Protein AF-A0A8S3FVV3-F1 (afdb_monomer)

Nearest PDB structures (foldseek):
  4m4e-assembly1_B  TM=9.552E-01  e=2.862E-07  Homo sapiens
  5yc1-assembly1_B  TM=9.511E-01  e=4.419E-07  Homo sapiens
  4m4e-assembly1_A  TM=9.034E-01  e=4.702E-07  Homo sapiens
  5yc1-assembly2_E  TM=9.007E-01  e=5.323E-07  Homo sapiens
  3zjb-assembly1_C  TM=8.002E-01  e=4.702E-07  Homo sapiens

Organism: NCBI:txid392030

Sequence (183 aa):
LKNHLDTECLKQEISCPFNDCGCEYRGYRAAFVQHMKESSDSHLSLAGKTISIQKQLIKLYEERSNEQKIYIDLLSRKVNALEKTYGAQYIWRIDNYHEKFQEAHTNKKPTLYSPRFLTSRHGYFLGLSICLFGDGKAKGKYVSLFICIHRGDYDALLSWPFSHRVTFTLLDQNEDVNNRRHL

Secondary structure (DSSP, 8-state):
-HHHHHHT-TT-EEE-GGGGGT---EEEHHHHHHHHHHTHHHHHHHHHHHHHHHHHHHHHHHHHHHHHHHHHHHHHHHHHHHHTTBSS-------SHHHHHHHHHTTSS--EEPPPEESSTTS-EEEEEEETT--GGGTTTS-EEEEEEE--TTGGGS-SS--PPP--------SSGGG----

Solvent-accessible surface area (backbone atoms only — not comparable to full-atom values): 10713 Å² total; per-residue (Å²): 110,67,66,44,55,76,75,66,38,49,81,31,71,46,69,44,92,46,38,92,45,68,41,84,55,64,45,37,47,67,55,45,65,56,50,57,66,77,40,45,68,59,50,51,51,31,46,52,50,45,52,53,52,50,54,52,50,51,54,53,52,53,53,52,48,52,54,50,50,55,51,51,53,53,49,49,54,50,50,58,50,50,61,66,32,49,36,87,70,81,88,84,84,76,77,66,52,68,63,53,37,51,32,14,66,72,58,78,47,42,64,49,72,53,78,66,35,23,48,31,96,74,39,62,27,32,32,40,39,36,15,66,31,20,52,82,94,37,44,79,76,39,69,34,76,48,81,43,83,50,95,38,99,37,56,91,80,52,74,79,75,87,78,77,90,82,83,86,71,50,79,51,79,53,87,54,70,91,73,44,65,65,80

Structure (mmCIF, N/CA/C/O backbone):
data_AF-A0A8S3FVV3-F1
#
_entry.id   AF-A0A8S3FVV3-F1
#
loop_
_atom_site.group_PDB
_atom_site.id
_atom_site.type_symbol
_atom_site.label_atom_id
_atom_site.label_alt_id
_atom_site.label_comp_id
_atom_site.label_asym_id
_atom_site.label_entity_id
_atom_site.label_seq_id
_atom_site.pdbx_PDB_ins_code
_atom_site.Cartn_x
_atom_site.Cartn_y
_atom_site.Cartn_z
_atom_site.occupancy
_atom_site.B_iso_or_equiv
_atom_site.auth_seq_id
_atom_site.auth_comp_id
_atom_site.auth_asym_id
_atom_site.auth_atom_id
_atom_site.pdbx_PDB_model_num
ATOM 1 N N . LEU A 1 1 ? -53.853 -16.310 40.187 1.00 66.50 1 LEU A N 1
ATOM 2 C CA . LEU A 1 1 ? -52.897 -16.652 41.268 1.00 66.50 1 LEU A CA 1
ATOM 3 C C . LEU A 1 1 ? -51.527 -15.995 41.073 1.00 66.50 1 LEU A C 1
ATOM 5 O O . LEU A 1 1 ? -51.114 -15.274 41.963 1.00 66.50 1 LEU A O 1
ATOM 9 N N . LYS A 1 2 ? -50.854 -16.183 39.925 1.00 72.81 2 LYS A N 1
ATOM 10 C CA . LYS A 1 2 ? -49.514 -15.617 39.650 1.00 72.81 2 LYS A CA 1
ATOM 11 C C . LYS A 1 2 ? -49.447 -14.085 39.788 1.00 72.81 2 LYS A C 1
ATOM 13 O O . LYS A 1 2 ? -48.718 -13.600 40.635 1.00 72.81 2 LYS A O 1
ATOM 18 N N . ASN A 1 3 ? -50.342 -13.358 39.108 1.00 74.88 3 ASN A N 1
ATOM 19 C CA . ASN A 1 3 ? -50.445 -11.895 39.248 1.00 74.88 3 ASN A CA 1
ATOM 20 C C . ASN A 1 3 ? -50.639 -11.439 40.703 1.00 74.88 3 ASN A C 1
ATOM 22 O O . ASN A 1 3 ? -49.972 -10.518 41.143 1.00 74.88 3 ASN A O 1
ATOM 26 N N . HIS A 1 4 ? -51.484 -12.119 41.480 1.00 76.12 4 HIS A N 1
ATOM 27 C CA . HIS A 1 4 ? -51.686 -11.778 42.890 1.00 76.12 4 HIS A CA 1
ATOM 28 C C . HIS A 1 4 ? -50.402 -11.950 43.722 1.00 76.12 4 HIS A C 1
ATOM 30 O O . HIS A 1 4 ? -50.075 -11.089 44.533 1.00 76.12 4 HIS A O 1
ATOM 36 N N . LEU A 1 5 ? -49.651 -13.036 43.508 1.00 72.88 5 LEU A N 1
ATOM 37 C CA . LEU A 1 5 ? -48.365 -13.258 44.179 1.00 72.88 5 LEU A CA 1
ATOM 38 C C . LEU A 1 5 ? -47.324 -12.200 43.776 1.00 72.88 5 LEU A C 1
ATOM 40 O O . LEU A 1 5 ? -46.582 -11.728 44.633 1.00 72.88 5 LEU A O 1
ATOM 44 N N . ASP A 1 6 ? -47.330 -11.771 42.513 1.00 70.62 6 ASP A N 1
ATOM 45 C CA . ASP A 1 6 ? -46.357 -10.819 41.970 1.00 70.62 6 ASP A CA 1
ATOM 46 C C . ASP A 1 6 ? -46.660 -9.352 42.343 1.00 70.62 6 ASP A C 1
ATOM 48 O O . ASP A 1 6 ? -45.733 -8.554 42.517 1.00 70.62 6 ASP A O 1
ATOM 52 N N . THR A 1 7 ? -47.933 -8.962 42.504 1.00 73.44 7 THR A N 1
ATOM 53 C CA . THR A 1 7 ? -48.314 -7.542 42.663 1.00 73.44 7 THR A CA 1
ATOM 54 C C . THR A 1 7 ? -49.080 -7.196 43.939 1.00 73.44 7 THR A C 1
ATOM 56 O O . THR A 1 7 ? -49.090 -6.027 44.318 1.00 73.44 7 THR A O 1
ATOM 59 N N . GLU A 1 8 ? -49.674 -8.158 44.646 1.00 74.12 8 GLU A N 1
ATOM 60 C CA . GLU A 1 8 ? -50.659 -7.862 45.705 1.00 74.12 8 GLU A CA 1
ATOM 61 C C . GLU A 1 8 ? -50.407 -8.594 47.030 1.00 74.12 8 GLU A C 1
ATOM 63 O O . GLU A 1 8 ? -50.763 -8.092 48.096 1.00 74.12 8 GLU A O 1
ATOM 68 N N . CYS A 1 9 ? -49.789 -9.775 47.000 1.00 82.44 9 CYS A N 1
ATOM 69 C CA . CYS A 1 9 ? -49.676 -10.637 48.170 1.00 82.44 9 CYS A CA 1
ATOM 70 C C . CYS A 1 9 ? -48.737 -10.043 49.233 1.00 82.44 9 CYS A C 1
ATOM 72 O O . CYS A 1 9 ? -47.516 -10.016 49.085 1.00 82.44 9 CYS A O 1
ATOM 74 N N . LEU A 1 10 ? -49.309 -9.624 50.364 1.00 80.62 10 LEU A N 1
ATOM 75 C CA . LEU A 1 10 ? -48.573 -9.046 51.497 1.00 80.62 10 LEU A CA 1
ATOM 76 C C . LEU A 1 10 ? -47.615 -10.033 52.186 1.00 80.62 10 LEU A C 1
ATOM 78 O O . LEU A 1 10 ? -46.656 -9.609 52.831 1.00 80.62 10 LEU A O 1
ATOM 82 N N . LYS A 1 11 ? -47.867 -11.340 52.035 1.00 85.12 11 LYS A N 1
ATOM 83 C CA . LYS A 1 11 ? -47.025 -12.433 52.547 1.00 85.12 11 LYS A CA 1
ATOM 84 C C . LYS A 1 11 ? -45.989 -12.920 51.530 1.00 85.12 11 LYS A C 1
ATOM 86 O O . LYS A 1 11 ? -45.265 -13.865 51.822 1.00 85.12 11 LYS A O 1
ATOM 91 N N . GLN A 1 12 ? -45.916 -12.305 50.351 1.00 87.31 12 GLN A N 1
ATOM 92 C CA . GLN A 1 12 ? -44.863 -12.608 49.394 1.00 87.31 12 GLN A CA 1
ATOM 93 C C . GLN A 1 12 ? -43.539 -12.045 49.905 1.00 87.31 12 GLN A C 1
ATOM 95 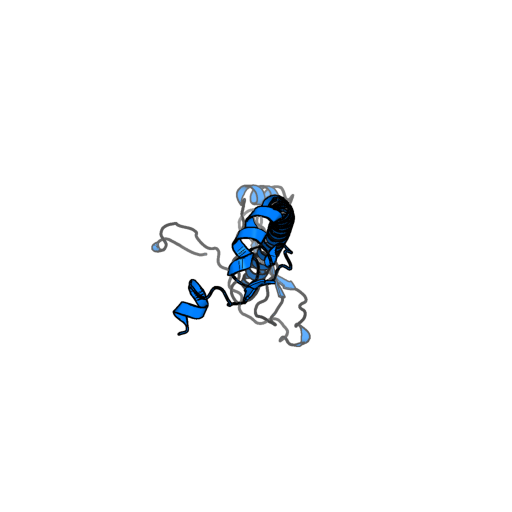O O . GLN A 1 12 ? -43.467 -10.883 50.309 1.00 87.31 12 GLN A O 1
ATOM 100 N N . GLU A 1 13 ? -42.495 -12.863 49.865 1.00 89.31 13 GLU A N 1
ATOM 101 C CA . GLU A 1 13 ? -41.132 -12.423 50.135 1.00 89.31 13 GLU A CA 1
ATOM 102 C C . GLU A 1 13 ? -40.542 -11.764 48.877 1.00 89.31 13 GLU A C 1
ATOM 104 O O . GLU A 1 13 ? -40.638 -12.318 47.778 1.00 89.31 13 GLU A O 1
ATOM 109 N N . ILE A 1 14 ? -39.968 -10.571 49.031 1.00 90.50 14 ILE A N 1
ATOM 110 C CA . ILE A 1 14 ? -39.373 -9.778 47.951 1.00 90.50 14 ILE A CA 1
ATOM 111 C C . ILE A 1 14 ? -37.980 -9.281 48.346 1.00 90.50 14 ILE A C 1
ATOM 113 O O . ILE A 1 14 ? -37.726 -8.983 49.515 1.00 90.50 14 ILE A O 1
ATOM 117 N N . SER A 1 15 ? -37.086 -9.191 47.362 1.00 92.44 15 SER A N 1
ATOM 118 C CA . SER A 1 15 ? -35.756 -8.590 47.515 1.00 92.44 15 SER A CA 1
ATOM 119 C C . SER A 1 15 ? -35.805 -7.082 47.275 1.00 92.44 15 SER A C 1
ATOM 121 O O . SER A 1 15 ? -36.634 -6.591 46.504 1.00 92.44 15 SER A O 1
ATOM 123 N N . CYS A 1 16 ? -34.898 -6.341 47.908 1.00 92.88 16 CYS A N 1
ATOM 124 C CA . CYS A 1 16 ? -34.780 -4.904 47.689 1.00 92.88 16 CYS A CA 1
ATOM 125 C C . CYS A 1 16 ? -34.342 -4.578 46.243 1.00 92.88 16 CYS A C 1
ATOM 127 O O . CYS A 1 16 ? -33.408 -5.202 45.738 1.00 92.88 16 CYS A O 1
ATOM 129 N N . PRO A 1 17 ? -34.929 -3.560 45.580 1.00 91.75 17 PRO A N 1
ATOM 130 C CA . PRO A 1 17 ? -34.473 -3.097 44.264 1.00 91.75 17 PRO A CA 1
ATOM 131 C C . PRO A 1 17 ? -33.010 -2.630 44.232 1.00 91.75 17 PRO A C 1
ATOM 133 O O . PRO A 1 17 ? -32.385 -2.637 43.178 1.00 91.75 17 PRO A O 1
ATOM 136 N N . PHE A 1 18 ? -32.448 -2.238 45.380 1.00 93.88 18 PHE A N 1
ATOM 137 C CA . PHE A 1 18 ? -31.043 -1.844 45.514 1.00 93.88 18 PHE A CA 1
ATOM 138 C C . PHE A 1 18 ? -30.101 -3.037 45.740 1.00 93.88 18 PHE A C 1
ATOM 140 O O . PHE A 1 18 ? -28.934 -2.828 46.066 1.00 93.88 18 PHE A O 1
ATOM 147 N N . ASN A 1 19 ? -30.565 -4.279 45.565 1.00 93.31 19 ASN A N 1
ATOM 148 C CA . ASN A 1 19 ? -29.731 -5.476 45.694 1.00 93.31 19 ASN A CA 1
ATOM 149 C C . ASN A 1 19 ? -28.504 -5.439 44.771 1.00 93.31 19 ASN A C 1
ATOM 151 O O . ASN A 1 19 ? -27.396 -5.708 45.223 1.00 93.31 19 ASN A O 1
ATOM 155 N N . ASP A 1 20 ? -28.658 -4.967 43.531 1.00 89.00 20 ASP A N 1
ATOM 156 C CA . ASP A 1 20 ? -27.537 -4.808 42.587 1.00 89.00 20 ASP A CA 1
ATOM 157 C C . ASP A 1 20 ? -26.560 -3.689 42.991 1.00 89.00 20 ASP A C 1
ATOM 159 O O . ASP A 1 20 ? -25.432 -3.623 42.507 1.00 89.00 20 ASP A O 1
ATOM 163 N N . CYS A 1 21 ? -26.984 -2.804 43.897 1.00 91.12 21 CYS A N 1
ATOM 164 C CA . CYS A 1 21 ? -26.132 -1.797 44.529 1.00 91.12 21 CYS A CA 1
ATOM 165 C C . CYS A 1 21 ? -25.573 -2.259 45.887 1.00 91.12 21 CYS A C 1
ATOM 167 O O . CYS A 1 21 ? -24.826 -1.503 46.502 1.00 91.12 21 CYS A O 1
ATOM 169 N N . GLY A 1 22 ? -25.923 -3.463 46.358 1.00 92.19 22 GLY A N 1
ATOM 170 C CA . GLY A 1 22 ? -25.425 -4.057 47.601 1.00 92.19 22 GLY A CA 1
ATOM 171 C C . GLY A 1 22 ? -26.399 -4.061 48.786 1.00 92.19 22 GLY A C 1
ATOM 172 O O . GLY A 1 22 ? -25.957 -4.269 49.911 1.00 92.19 22 GLY A O 1
ATOM 173 N N . CYS A 1 23 ? -27.701 -3.814 48.589 1.00 94.50 23 CYS A N 1
ATOM 174 C CA . CYS A 1 23 ? -28.686 -3.980 49.666 1.00 94.50 23 CYS A CA 1
ATOM 175 C C . CYS A 1 23 ? -29.136 -5.441 49.796 1.00 94.50 23 CYS A C 1
ATOM 177 O O . CYS A 1 23 ? -29.824 -5.962 48.925 1.00 94.50 23 CYS A O 1
ATOM 179 N N . GLU A 1 24 ? -28.825 -6.077 50.922 1.00 94.25 24 GLU A N 1
ATOM 180 C CA . GLU A 1 24 ? -29.120 -7.497 51.164 1.00 94.25 24 GLU A CA 1
ATOM 181 C C . GLU A 1 24 ? -30.538 -7.754 51.704 1.00 94.25 24 GLU A C 1
ATOM 183 O O . GLU A 1 24 ? -30.881 -8.881 52.066 1.00 94.25 24 GLU A O 1
ATOM 188 N N . TYR A 1 25 ? -31.385 -6.721 51.793 1.00 92.25 25 TYR A N 1
ATOM 189 C CA . TYR A 1 25 ? -32.720 -6.886 52.357 1.00 92.25 25 TYR A CA 1
ATOM 190 C C . TYR A 1 25 ? -33.586 -7.815 51.504 1.00 92.25 25 TYR A C 1
ATOM 192 O O . TYR A 1 25 ? -33.811 -7.592 50.307 1.00 92.25 25 TYR A O 1
ATOM 200 N N . ARG A 1 26 ? -34.157 -8.806 52.187 1.00 91.12 26 ARG A N 1
ATOM 201 C CA . ARG A 1 26 ? -35.185 -9.707 51.686 1.00 91.12 26 ARG A CA 1
ATOM 202 C C . ARG A 1 26 ? -36.211 -9.933 52.792 1.00 91.12 26 ARG A C 1
ATOM 204 O O . ARG A 1 26 ? -35.847 -10.233 53.926 1.00 91.12 26 ARG A O 1
ATOM 211 N N . GLY A 1 27 ? -37.490 -9.749 52.484 1.00 90.19 27 GLY A N 1
ATOM 212 C CA . GLY A 1 27 ? -38.543 -9.851 53.493 1.00 90.19 27 GLY A CA 1
ATOM 213 C C . GLY A 1 27 ? -39.950 -9.770 52.918 1.00 90.19 27 GLY A C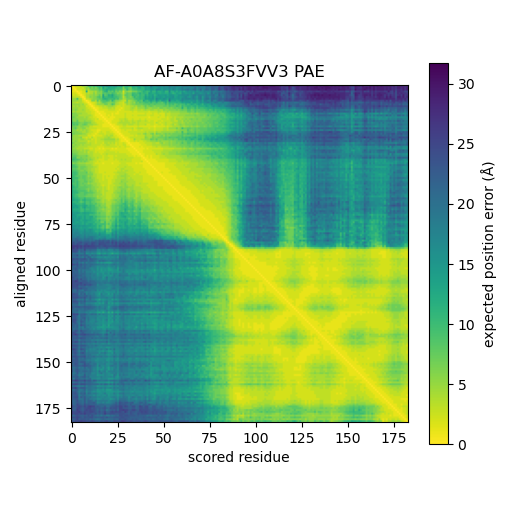 1
ATOM 214 O O . GLY A 1 27 ? -40.141 -9.627 51.712 1.00 90.19 27 GLY A O 1
ATOM 215 N N . TYR A 1 28 ? -40.958 -9.881 53.786 1.00 89.94 28 TYR A N 1
ATOM 216 C CA . TYR A 1 28 ? -42.363 -9.831 53.377 1.00 89.94 28 TYR A CA 1
ATOM 217 C C . TYR A 1 28 ? -42.761 -8.455 52.834 1.00 89.94 28 TYR A C 1
ATOM 219 O O . TYR A 1 28 ? -42.407 -7.423 53.408 1.00 89.94 28 TYR A O 1
ATOM 227 N N . ARG A 1 29 ? -43.601 -8.433 51.791 1.00 85.06 29 ARG A N 1
ATOM 228 C CA . ARG A 1 29 ? -44.126 -7.204 51.171 1.00 85.06 29 ARG A CA 1
ATOM 229 C C . ARG A 1 29 ? -44.797 -6.259 52.177 1.00 85.06 29 ARG A C 1
ATOM 231 O O . ARG A 1 29 ? -44.699 -5.047 52.015 1.00 85.06 29 ARG A O 1
ATOM 238 N N . ALA A 1 30 ? -45.408 -6.781 53.243 1.00 85.56 30 ALA A N 1
ATOM 239 C CA . ALA A 1 30 ? -45.953 -5.962 54.332 1.00 85.56 30 ALA A CA 1
ATOM 240 C C . ALA A 1 30 ? -44.893 -5.099 55.056 1.00 85.56 30 ALA A C 1
ATOM 242 O O . ALA A 1 30 ? -45.181 -3.964 55.423 1.00 85.56 30 ALA A O 1
ATOM 243 N N . ALA A 1 31 ? -43.671 -5.611 55.240 1.00 87.94 31 ALA A N 1
ATOM 244 C CA . ALA A 1 31 ? -42.569 -4.913 55.914 1.00 87.94 31 ALA A CA 1
ATOM 245 C C . ALA A 1 31 ? -41.691 -4.092 54.948 1.00 87.94 31 ALA A C 1
ATOM 247 O O . ALA A 1 31 ? -40.903 -3.249 55.378 1.00 87.94 31 ALA A O 1
ATOM 248 N N . PHE A 1 32 ? -41.851 -4.304 53.640 1.00 88.31 32 PHE A N 1
ATOM 249 C CA . PHE A 1 32 ? -41.061 -3.652 52.597 1.00 88.31 32 PHE A CA 1
ATOM 250 C C . PHE A 1 32 ? -41.189 -2.124 52.603 1.00 88.31 32 PHE A C 1
ATOM 252 O O . PHE A 1 32 ? -40.192 -1.421 52.456 1.00 88.31 32 PHE A O 1
ATOM 259 N N . VAL A 1 33 ? -42.403 -1.599 52.809 1.00 86.19 33 VAL A N 1
ATOM 260 C CA . VAL A 1 33 ? -42.650 -0.144 52.821 1.00 86.19 33 VAL A CA 1
ATOM 261 C C . VAL A 1 33 ? -41.891 0.530 53.966 1.00 86.19 33 VAL A C 1
ATOM 263 O O . VAL A 1 33 ? -41.315 1.601 53.776 1.00 86.19 33 VAL A O 1
ATOM 266 N N . GLN A 1 34 ? -41.841 -0.119 55.131 1.00 90.12 34 GLN A N 1
ATOM 267 C CA . GLN A 1 34 ? -41.098 0.383 56.283 1.00 90.12 34 GLN A CA 1
ATOM 268 C C . GLN A 1 34 ? -39.588 0.353 56.018 1.00 90.12 34 GLN A C 1
ATOM 270 O O . GLN A 1 34 ? -38.928 1.376 56.181 1.00 90.12 34 GLN A O 1
ATOM 275 N N . HIS A 1 35 ? -39.062 -0.767 55.507 1.00 92.94 35 HIS A N 1
ATOM 276 C CA . HIS A 1 35 ? -37.649 -0.888 55.133 1.00 92.94 35 HIS A CA 1
ATOM 277 C C . HIS A 1 35 ? -37.215 0.205 54.143 1.00 92.94 35 HIS A C 1
ATOM 279 O O . HIS A 1 35 ? -36.201 0.867 54.361 1.00 92.94 35 HIS A O 1
ATOM 285 N N . MET A 1 36 ? -38.000 0.439 53.085 1.00 89.94 36 MET A N 1
ATOM 286 C CA . MET A 1 36 ? -37.708 1.465 52.079 1.00 89.94 36 MET A CA 1
ATOM 287 C C . MET A 1 36 ? -37.648 2.876 52.670 1.00 89.94 36 MET A C 1
ATOM 289 O O . MET A 1 36 ? -36.853 3.695 52.209 1.00 89.94 36 MET A O 1
ATOM 293 N N . LYS A 1 37 ? -38.472 3.157 53.686 1.00 90.50 37 LYS A N 1
ATOM 294 C CA . LYS A 1 37 ? -38.503 4.452 54.370 1.00 90.50 37 LYS A CA 1
ATOM 295 C C . LYS A 1 37 ? -37.331 4.624 55.339 1.00 90.50 37 LYS A C 1
ATOM 297 O O . LYS A 1 37 ? -36.760 5.703 55.399 1.00 90.50 37 LYS A O 1
ATOM 302 N N . GLU A 1 38 ? -36.969 3.579 56.078 1.00 93.31 38 GLU A N 1
ATOM 303 C CA . GLU A 1 38 ? -35.878 3.620 57.063 1.00 93.31 38 GLU A CA 1
ATOM 304 C C . GLU A 1 38 ? -34.487 3.537 56.419 1.00 93.31 38 GLU A C 1
ATOM 306 O O . GLU A 1 38 ? -33.519 4.059 56.964 1.00 93.31 38 GLU A O 1
ATOM 311 N N . SER A 1 39 ? -34.378 2.902 55.249 1.00 93.94 39 SER A N 1
ATOM 312 C CA . SER A 1 39 ? -33.098 2.652 54.568 1.00 93.94 39 SER A CA 1
ATOM 313 C C . SER A 1 3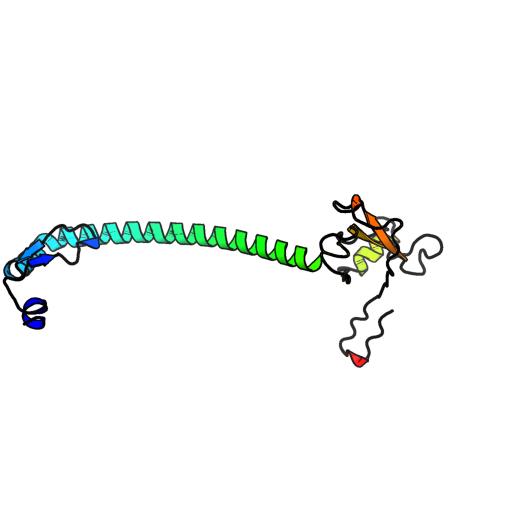9 ? -32.807 3.623 53.416 1.00 93.94 39 SER A C 1
ATOM 315 O O . SER A 1 39 ? -31.880 3.382 52.644 1.00 93.94 39 SER A O 1
ATOM 317 N N . SER A 1 40 ? -33.567 4.718 53.272 1.00 91.56 40 SER A N 1
ATOM 318 C CA . SER A 1 40 ? -33.458 5.642 52.129 1.00 91.56 40 SER A CA 1
ATOM 319 C C . SER A 1 40 ? -32.054 6.225 51.953 1.00 91.56 40 SER A C 1
ATOM 321 O O . SER A 1 40 ? -31.526 6.228 50.841 1.00 91.56 40 SER A O 1
ATOM 323 N N . ASP A 1 41 ? -31.419 6.651 53.046 1.00 93.19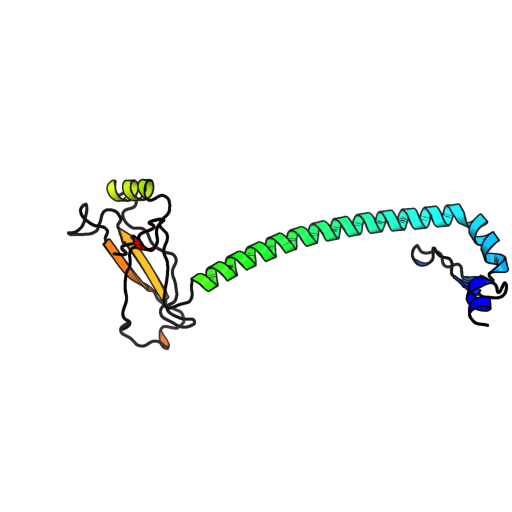 41 ASP A N 1
ATOM 324 C CA . ASP A 1 41 ? -30.082 7.259 53.015 1.00 93.19 41 ASP A CA 1
ATOM 325 C C . ASP A 1 41 ? -29.000 6.225 52.680 1.00 93.19 41 ASP A C 1
ATOM 327 O O . ASP A 1 41 ? -28.068 6.500 51.918 1.00 93.19 41 ASP A O 1
ATOM 331 N N . SER A 1 42 ? -29.163 5.001 53.193 1.00 93.62 42 SER A N 1
ATOM 332 C CA . SER A 1 42 ? -28.297 3.866 52.864 1.00 93.62 42 SER A CA 1
ATOM 333 C C . SER A 1 42 ? -28.391 3.524 51.375 1.00 93.62 42 SER A C 1
ATOM 335 O O . SER A 1 42 ? -27.370 3.447 50.692 1.00 93.62 42 SER A O 1
ATOM 337 N N . HIS A 1 43 ? -29.609 3.419 50.831 1.00 95.44 43 HIS A N 1
ATOM 338 C CA . HIS A 1 43 ? -29.837 3.161 49.408 1.00 95.44 43 HIS A CA 1
ATOM 339 C C . HIS A 1 43 ? -29.257 4.259 48.514 1.00 95.44 43 HIS A C 1
ATOM 341 O O . HIS A 1 43 ? -28.626 3.948 47.503 1.00 95.44 43 HIS A O 1
ATOM 347 N N . LEU A 1 44 ? -29.407 5.531 48.896 1.00 94.31 44 LEU A N 1
ATOM 348 C CA . LEU A 1 44 ? -28.835 6.647 48.145 1.00 94.31 44 LEU A CA 1
ATOM 349 C C . LEU A 1 44 ? -27.298 6.597 48.147 1.00 94.31 44 LEU A C 1
ATOM 351 O O . LEU A 1 44 ? -26.669 6.813 47.111 1.00 94.31 44 LEU A O 1
ATOM 355 N N . SER A 1 45 ? -26.690 6.262 49.291 1.00 94.50 45 SER A N 1
ATOM 356 C CA . SER A 1 45 ? -25.239 6.084 49.416 1.00 94.50 45 SER A CA 1
ATOM 357 C C . SER A 1 45 ? -24.730 4.920 48.563 1.00 94.50 45 SER A C 1
ATOM 359 O O . SER A 1 45 ? -23.752 5.076 47.828 1.00 94.50 45 SER A O 1
ATOM 361 N N . LEU A 1 46 ? -25.408 3.768 48.616 1.00 95.31 46 LEU A N 1
ATOM 362 C CA . LEU A 1 46 ? -25.087 2.592 47.805 1.00 95.31 46 LEU A CA 1
ATOM 363 C C . LEU A 1 46 ? -25.196 2.907 46.310 1.00 95.31 46 LEU A C 1
ATOM 365 O O . LEU A 1 46 ? -24.241 2.688 45.571 1.00 95.31 46 LEU A O 1
ATOM 369 N N . ALA A 1 47 ? -26.301 3.512 45.871 1.00 95.12 47 ALA A N 1
ATOM 370 C CA . ALA A 1 47 ? -26.483 3.914 44.479 1.00 95.12 47 ALA A CA 1
ATOM 371 C C . ALA A 1 47 ? -25.430 4.935 44.024 1.00 95.12 47 ALA A C 1
ATOM 373 O O . ALA A 1 47 ? -24.866 4.796 42.940 1.00 95.12 47 ALA A O 1
ATOM 374 N N . GLY A 1 48 ? -25.102 5.922 44.864 1.00 95.56 48 GLY A N 1
ATOM 375 C CA . GLY A 1 48 ? -24.046 6.895 44.582 1.00 95.56 48 GLY A CA 1
ATOM 376 C C . GLY A 1 48 ? -22.672 6.241 44.396 1.00 95.56 48 GLY A C 1
ATOM 377 O O . GLY A 1 48 ? -21.948 6.580 43.457 1.00 95.56 48 GLY A O 1
ATOM 378 N N . LYS A 1 49 ? -22.327 5.256 45.238 1.00 95.19 49 LYS A N 1
ATOM 379 C CA . LYS A 1 49 ? -21.096 4.460 45.094 1.00 95.19 49 LYS A CA 1
ATOM 380 C C . LYS A 1 49 ? -21.106 3.644 43.802 1.00 95.19 49 LYS A C 1
ATOM 382 O O . LYS A 1 49 ? -20.132 3.710 43.053 1.00 95.19 49 LYS A O 1
ATOM 387 N N . THR A 1 50 ? -22.201 2.945 43.507 1.00 95.81 50 THR A N 1
ATOM 388 C CA . THR A 1 50 ? -22.355 2.153 42.277 1.00 95.81 50 THR A CA 1
ATOM 389 C C . THR A 1 50 ? -22.205 3.022 41.031 1.00 95.81 50 THR A C 1
ATOM 391 O O . THR A 1 50 ? -21.428 2.677 40.145 1.00 95.81 50 THR A O 1
ATOM 394 N N . ILE A 1 51 ? -22.857 4.189 40.983 1.00 96.44 51 ILE A N 1
ATOM 395 C CA . ILE A 1 51 ? -22.741 5.144 39.868 1.00 96.44 51 ILE A CA 1
ATOM 396 C C . ILE A 1 51 ? -21.300 5.643 39.724 1.00 96.44 51 ILE A C 1
ATOM 398 O O . ILE A 1 51 ? -20.785 5.739 38.610 1.00 96.44 51 ILE A O 1
ATOM 402 N N . SER A 1 52 ? -20.626 5.945 40.837 1.00 96.06 52 SER A N 1
ATOM 403 C CA . SER A 1 52 ? -19.229 6.389 40.817 1.00 96.06 52 SER A CA 1
ATOM 404 C C . SER A 1 52 ? -18.298 5.316 40.235 1.00 96.06 52 SER A C 1
ATOM 406 O O . SER A 1 52 ? -1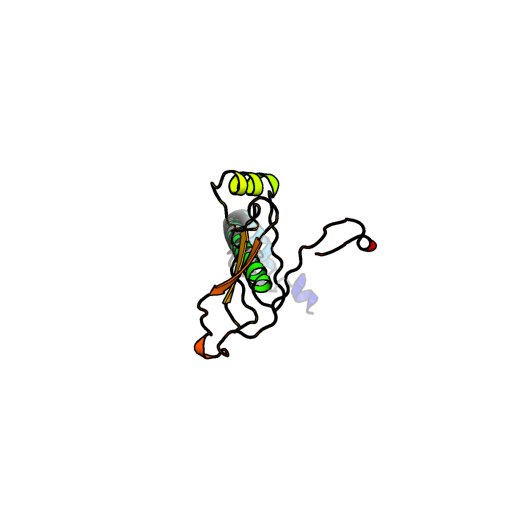7.499 5.611 39.343 1.00 96.06 52 SER A O 1
ATOM 408 N N . ILE A 1 53 ? -18.456 4.058 40.664 1.00 95.44 53 ILE A N 1
ATOM 409 C CA . ILE A 1 53 ? -17.688 2.913 40.151 1.00 95.44 53 ILE A CA 1
ATOM 410 C C . ILE A 1 53 ? -17.998 2.671 38.671 1.00 95.44 53 ILE A C 1
ATOM 412 O O . ILE A 1 53 ? -17.080 2.548 37.861 1.00 95.44 53 ILE A O 1
ATOM 416 N N . GLN A 1 54 ? -19.276 2.660 38.285 1.00 95.44 54 GLN A N 1
ATOM 417 C CA . GLN A 1 54 ? -19.681 2.491 36.888 1.00 95.44 54 GLN A CA 1
ATOM 418 C C . GLN A 1 54 ? -19.103 3.596 35.997 1.00 95.44 54 GLN A C 1
ATOM 420 O O . GLN A 1 54 ? -18.598 3.308 34.915 1.00 95.44 54 GLN A O 1
ATOM 425 N N . LYS A 1 55 ? -19.084 4.849 36.466 1.00 96.81 55 LYS A N 1
ATOM 426 C CA . LYS A 1 55 ? -18.470 5.970 35.743 1.00 96.81 55 LYS A CA 1
ATOM 427 C C . LYS A 1 55 ? -16.965 5.776 35.538 1.00 96.81 55 LYS A C 1
ATOM 429 O O . LYS A 1 55 ? -16.453 6.126 34.478 1.00 96.81 55 LYS A O 1
ATOM 434 N N . GLN A 1 56 ? -16.253 5.236 36.528 1.00 96.62 56 GLN A N 1
ATOM 435 C CA . GLN A 1 56 ? -14.828 4.910 36.394 1.00 96.62 56 GLN A CA 1
ATOM 436 C C . GLN A 1 56 ? -14.603 3.757 35.408 1.00 96.62 56 GLN A C 1
ATOM 438 O O . GLN A 1 56 ? -13.726 3.853 34.553 1.00 96.62 56 GLN A O 1
ATOM 443 N N . LEU A 1 57 ? -15.427 2.707 35.477 1.00 97.19 57 LEU A N 1
ATOM 444 C CA . LEU A 1 57 ? -15.359 1.577 34.550 1.00 97.19 57 LEU A CA 1
ATOM 445 C C . LEU A 1 57 ? -15.608 2.006 33.103 1.00 97.19 57 LEU A C 1
ATOM 447 O O . LEU A 1 57 ? -14.849 1.611 32.225 1.00 97.19 57 LEU A O 1
ATOM 451 N N . ILE A 1 58 ? -16.619 2.843 32.850 1.00 97.62 58 ILE A N 1
ATOM 452 C CA . ILE A 1 58 ? -16.911 3.352 31.502 1.00 97.62 58 ILE A CA 1
ATOM 453 C C . ILE A 1 58 ? -15.704 4.102 30.934 1.00 97.62 58 ILE A C 1
ATOM 455 O O . ILE A 1 58 ? -15.297 3.808 29.814 1.00 97.62 58 ILE A O 1
ATOM 459 N N . LYS A 1 59 ? -15.073 4.987 31.718 1.00 97.19 59 LYS A N 1
ATOM 460 C CA . LYS A 1 59 ? -13.859 5.697 31.279 1.00 97.19 59 LYS A CA 1
ATOM 461 C C . LYS A 1 59 ? -12.733 4.737 30.891 1.00 97.19 59 LYS A C 1
ATOM 463 O O . LYS A 1 59 ? -12.138 4.889 29.830 1.00 97.19 59 LYS A O 1
ATOM 468 N N . LEU A 1 60 ? -12.483 3.714 31.710 1.00 97.25 60 LEU A N 1
ATOM 469 C CA . LEU A 1 60 ? -11.463 2.701 31.419 1.00 97.25 60 LEU A CA 1
ATOM 470 C C . LEU A 1 60 ? -11.788 1.899 30.147 1.00 97.25 60 LEU A C 1
ATOM 472 O O . LEU A 1 60 ? -10.894 1.584 29.360 1.00 97.25 60 LEU A O 1
ATOM 476 N N . TYR A 1 61 ? -13.061 1.563 29.925 1.00 97.06 61 TYR A N 1
ATOM 477 C CA . TYR A 1 61 ? -13.492 0.883 28.703 1.00 97.06 61 TYR A CA 1
ATOM 478 C C . TYR A 1 61 ? -13.361 1.772 27.462 1.00 97.06 61 TYR A C 1
ATOM 480 O O . TYR A 1 61 ? -12.967 1.271 26.410 1.00 97.06 61 TYR A O 1
ATOM 488 N N . GLU A 1 62 ? -13.644 3.071 27.569 1.00 96.88 62 GLU A N 1
ATOM 489 C CA . GLU A 1 62 ? -13.452 4.038 26.482 1.00 96.88 62 GLU A CA 1
ATOM 490 C C . GLU A 1 62 ? -11.973 4.173 26.102 1.00 96.88 62 GLU A C 1
ATOM 492 O O . GLU A 1 62 ? -11.638 4.107 24.917 1.00 96.88 62 GLU A O 1
ATOM 497 N N . GLU A 1 63 ? -11.080 4.283 27.090 1.00 96.75 63 GLU A N 1
ATOM 498 C CA . GLU A 1 63 ? -9.627 4.328 26.880 1.00 96.75 63 GLU A CA 1
ATOM 499 C C . GLU A 1 63 ? -9.132 3.067 26.161 1.00 96.75 63 GLU A C 1
ATOM 501 O O . GLU A 1 63 ? -8.533 3.154 25.086 1.00 96.75 63 GLU A O 1
ATOM 506 N N . ARG A 1 64 ? -9.484 1.882 26.676 1.00 96.44 64 ARG A N 1
ATOM 507 C CA . ARG A 1 64 ? -9.117 0.603 26.052 1.00 96.44 64 ARG A CA 1
ATOM 508 C C . ARG A 1 64 ? -9.705 0.442 24.649 1.00 96.44 64 ARG A C 1
ATOM 510 O O . ARG A 1 64 ? -9.039 -0.085 23.759 1.00 96.44 64 ARG A O 1
ATOM 517 N N . SER A 1 65 ? -10.941 0.890 24.431 1.00 96.75 65 SER A N 1
ATOM 518 C CA . SER A 1 65 ? -11.575 0.862 23.108 1.00 96.75 65 SER A CA 1
ATOM 519 C C . SER A 1 65 ? -10.824 1.750 22.114 1.00 96.75 65 SER A C 1
ATOM 521 O O . SER A 1 65 ? -10.619 1.355 20.966 1.00 96.75 65 SER A O 1
ATOM 523 N N . ASN A 1 66 ? -10.363 2.924 22.548 1.00 96.75 66 ASN A N 1
ATOM 524 C CA . ASN A 1 66 ? -9.580 3.826 21.708 1.00 96.75 66 ASN A CA 1
ATOM 525 C C . ASN A 1 66 ? -8.216 3.227 21.338 1.00 96.75 66 ASN A C 1
ATOM 527 O O . ASN A 1 66 ? -7.836 3.271 20.168 1.00 96.75 66 ASN A O 1
ATOM 531 N N . GLU A 1 67 ? -7.520 2.593 22.282 1.00 96.25 67 GLU A N 1
ATOM 532 C CA . GLU A 1 67 ? -6.270 1.872 21.999 1.00 96.25 67 GLU A CA 1
ATOM 533 C C . GLU A 1 67 ? -6.478 0.746 20.977 1.00 96.25 67 GLU A C 1
ATOM 535 O O . GLU A 1 67 ? -5.738 0.629 19.995 1.00 96.25 67 GLU A O 1
ATOM 540 N N . GLN A 1 68 ? -7.530 -0.056 21.160 1.00 96.00 68 GLN A N 1
ATOM 541 C CA . GLN A 1 68 ? -7.873 -1.135 20.235 1.00 96.00 68 GLN A CA 1
ATOM 542 C C . GLN A 1 68 ? -8.201 -0.612 18.834 1.00 96.00 68 GLN A C 1
ATOM 544 O O . GLN A 1 68 ? -7.758 -1.203 17.849 1.00 96.00 68 GLN A O 1
ATOM 549 N N . LYS A 1 69 ? -8.923 0.511 18.721 1.00 97.06 69 LYS A N 1
ATOM 550 C CA . LYS A 1 69 ? -9.211 1.149 17.425 1.00 97.06 69 LYS A CA 1
ATOM 551 C C . LYS A 1 69 ? -7.933 1.533 16.685 1.00 97.06 69 LYS A C 1
ATOM 553 O O . LYS A 1 69 ? -7.831 1.257 15.492 1.00 97.06 69 LYS A O 1
ATOM 558 N N . ILE A 1 70 ? -6.953 2.113 17.381 1.00 96.62 70 ILE A N 1
ATOM 559 C CA . ILE A 1 70 ? -5.657 2.480 16.786 1.00 96.62 70 ILE A CA 1
ATOM 560 C C . ILE A 1 70 ? -4.937 1.230 16.263 1.00 96.62 70 ILE A C 1
ATOM 562 O O . ILE A 1 70 ? -4.416 1.223 15.147 1.00 96.62 70 ILE A O 1
ATOM 566 N N . TYR A 1 71 ? -4.934 0.147 17.041 1.00 95.81 71 TYR A N 1
ATOM 567 C CA . TYR A 1 71 ? -4.289 -1.100 16.636 1.00 95.81 71 TYR A CA 1
ATOM 568 C C . TYR A 1 71 ? -4.982 -1.768 15.437 1.00 95.81 71 TYR A C 1
ATOM 570 O O . TYR A 1 71 ? -4.309 -2.226 14.511 1.00 95.81 71 TYR A O 1
ATOM 578 N N . ILE A 1 72 ? -6.318 -1.782 15.410 1.00 96.69 72 ILE A N 1
ATOM 579 C CA . ILE A 1 72 ? -7.104 -2.313 14.286 1.00 96.69 72 ILE A CA 1
ATOM 580 C C . ILE A 1 72 ? -6.856 -1.502 13.011 1.00 96.69 72 ILE A C 1
ATOM 582 O O . ILE A 1 72 ? -6.683 -2.091 11.943 1.00 96.69 72 ILE A O 1
ATOM 586 N N . ASP A 1 73 ? -6.794 -0.174 13.102 1.00 95.94 73 ASP A N 1
ATOM 587 C CA . ASP A 1 73 ? -6.466 0.687 11.962 1.00 95.94 73 ASP A CA 1
ATOM 588 C C . ASP A 1 73 ? -5.049 0.397 11.432 1.00 95.94 73 ASP A C 1
ATOM 590 O O . ASP A 1 73 ? -4.857 0.216 10.225 1.00 95.94 73 ASP A O 1
ATOM 594 N N . LEU A 1 74 ? -4.067 0.221 12.323 1.00 95.44 74 LEU A N 1
ATOM 595 C CA . LEU A 1 74 ? -2.712 -0.180 11.939 1.00 95.44 74 LEU A CA 1
ATOM 596 C C . LEU A 1 74 ? -2.690 -1.541 11.224 1.00 95.44 74 LEU A C 1
ATOM 598 O O . LEU A 1 74 ? -2.045 -1.679 10.180 1.00 95.44 74 LEU A O 1
ATOM 602 N N . LEU A 1 75 ? -3.375 -2.548 11.770 1.00 94.06 75 LEU A N 1
ATOM 603 C CA . LEU A 1 75 ? -3.461 -3.870 11.147 1.00 94.06 75 LEU A CA 1
ATOM 604 C C . LEU A 1 75 ? -4.171 -3.810 9.793 1.00 94.06 75 LEU A C 1
ATOM 606 O O . LEU A 1 75 ? -3.677 -4.392 8.830 1.00 94.06 75 LEU A O 1
ATOM 610 N N . SER A 1 76 ? -5.259 -3.050 9.684 1.00 93.00 76 SER A N 1
ATOM 611 C CA . SER A 1 76 ? -5.997 -2.864 8.429 1.00 93.00 76 SER A CA 1
ATOM 612 C C . SER A 1 76 ? -5.109 -2.249 7.347 1.00 93.00 76 SER A C 1
ATOM 614 O O . SER A 1 76 ? -5.108 -2.706 6.205 1.00 93.00 76 SER A O 1
ATOM 616 N N . ARG A 1 77 ? -4.275 -1.258 7.693 1.00 88.12 77 ARG A N 1
ATOM 617 C CA . ARG A 1 77 ? -3.283 -0.689 6.762 1.00 88.12 77 ARG A CA 1
ATOM 618 C C . ARG A 1 77 ? -2.255 -1.722 6.311 1.00 88.12 77 ARG A C 1
ATOM 620 O O . ARG A 1 77 ? -1.920 -1.758 5.130 1.00 88.12 77 ARG A O 1
ATOM 627 N N . LYS A 1 78 ? -1.771 -2.569 7.224 1.00 86.56 78 LYS A N 1
ATOM 628 C CA . LYS A 1 78 ? -0.824 -3.645 6.893 1.00 86.56 78 LYS A CA 1
ATOM 629 C C . LYS A 1 78 ? -1.450 -4.696 5.981 1.00 86.56 78 LYS A C 1
ATOM 631 O O . LYS A 1 78 ? -0.815 -5.074 5.005 1.00 86.56 78 LYS A O 1
ATOM 636 N N . VAL A 1 79 ? -2.681 -5.126 6.257 1.00 83.31 79 VAL A N 1
ATOM 637 C CA . VAL A 1 79 ? -3.413 -6.083 5.411 1.00 83.31 79 VAL A CA 1
ATOM 638 C C . VAL A 1 79 ? -3.626 -5.501 4.016 1.00 83.31 79 VAL A C 1
ATOM 640 O O . VAL A 1 79 ? -3.217 -6.120 3.043 1.00 83.31 79 VAL A O 1
ATOM 643 N N . ASN A 1 80 ? -4.127 -4.268 3.916 1.00 77.19 80 ASN A N 1
ATOM 644 C CA . ASN A 1 80 ? -4.297 -3.582 2.632 1.00 77.19 80 ASN A CA 1
ATOM 645 C C . ASN A 1 80 ? -2.977 -3.435 1.857 1.00 77.19 80 ASN A C 1
ATOM 647 O O . ASN A 1 80 ? -2.961 -3.492 0.628 1.00 77.19 80 ASN A O 1
ATOM 651 N N . ALA A 1 81 ? -1.860 -3.202 2.552 1.00 75.50 81 ALA A N 1
ATOM 652 C CA . ALA A 1 81 ? -0.548 -3.167 1.917 1.00 75.50 81 ALA A CA 1
ATOM 653 C C . ALA A 1 81 ? -0.163 -4.554 1.386 1.00 75.50 81 ALA A C 1
ATOM 655 O O . ALA A 1 81 ? 0.212 -4.673 0.222 1.00 75.50 81 ALA A O 1
ATOM 656 N N . LEU A 1 82 ? -0.320 -5.598 2.203 1.00 73.25 82 LEU A N 1
ATOM 657 C CA . LEU A 1 82 ? -0.031 -6.980 1.829 1.00 73.25 82 LEU A CA 1
ATOM 658 C C . LEU A 1 82 ? -0.863 -7.431 0.628 1.00 73.25 82 LEU A C 1
ATOM 660 O O . LEU A 1 82 ? -0.292 -7.938 -0.330 1.00 73.25 82 LEU A O 1
ATOM 664 N N . GLU A 1 83 ? -2.167 -7.165 0.612 1.00 69.50 83 GLU A N 1
ATOM 665 C CA . GLU A 1 83 ? -3.046 -7.484 -0.521 1.00 69.50 83 GLU A CA 1
ATOM 666 C C . GLU A 1 83 ? -2.568 -6.855 -1.834 1.00 69.50 83 GLU A C 1
ATOM 668 O O . GLU A 1 83 ? -2.619 -7.495 -2.879 1.00 69.50 83 GLU A O 1
ATOM 673 N N . LYS A 1 84 ? -2.009 -5.640 -1.784 1.00 67.38 84 LYS A N 1
ATOM 674 C CA . LYS A 1 84 ? -1.423 -4.964 -2.956 1.00 67.38 84 LYS A CA 1
ATOM 675 C C . LYS A 1 84 ? -0.046 -5.499 -3.354 1.00 67.38 84 LYS A C 1
ATOM 677 O O . LYS A 1 84 ? 0.471 -5.126 -4.404 1.00 67.38 84 LYS A O 1
ATOM 682 N N . THR A 1 85 ? 0.571 -6.319 -2.508 1.00 66.62 85 THR A N 1
ATOM 683 C CA . THR A 1 85 ? 1.919 -6.865 -2.713 1.00 66.62 85 THR A CA 1
ATOM 684 C C . THR A 1 85 ? 1.899 -8.236 -3.397 1.00 66.62 85 THR A C 1
ATOM 686 O O . THR A 1 85 ? 2.939 -8.679 -3.884 1.00 66.62 85 THR A O 1
ATOM 689 N N . TYR A 1 86 ? 0.741 -8.908 -3.444 1.00 65.19 86 TYR A N 1
ATOM 690 C CA . TYR A 1 86 ? 0.580 -10.223 -4.064 1.00 65.19 86 TYR A CA 1
ATOM 691 C C . TYR A 1 86 ? -0.196 -10.123 -5.378 1.00 65.19 86 TYR A C 1
ATOM 693 O O . TYR A 1 86 ? -1.344 -9.687 -5.393 1.00 65.19 86 TYR A O 1
ATOM 701 N N . GLY A 1 87 ? 0.394 -10.605 -6.472 1.00 68.62 87 GLY A N 1
ATOM 702 C CA . GLY A 1 87 ? -0.313 -10.766 -7.740 1.00 68.62 87 GLY A CA 1
ATOM 703 C C . GLY A 1 87 ? 0.576 -10.558 -8.960 1.00 68.62 87 GLY A C 1
ATOM 704 O O . GLY A 1 87 ? 1.683 -10.034 -8.872 1.00 68.62 87 GLY A O 1
ATOM 705 N N . ALA A 1 88 ? 0.062 -10.949 -10.126 1.00 66.06 88 ALA A N 1
ATOM 706 C CA . ALA A 1 88 ? 0.775 -10.805 -11.394 1.00 66.06 88 ALA A CA 1
ATOM 707 C C . ALA A 1 88 ? 0.847 -9.346 -11.892 1.00 66.06 88 ALA A C 1
ATOM 709 O O . ALA A 1 88 ? 1.618 -9.050 -12.802 1.00 66.06 88 ALA A O 1
ATOM 710 N N . GLN A 1 89 ? 0.051 -8.441 -11.311 1.00 82.00 89 GLN A N 1
ATOM 711 C CA . GLN A 1 89 ? -0.038 -7.039 -11.709 1.00 82.00 89 GLN A CA 1
ATOM 712 C C . GLN A 1 89 ? 0.309 -6.124 -10.533 1.00 82.00 89 GLN A C 1
ATOM 714 O O . GLN A 1 89 ? -0.315 -6.193 -9.476 1.00 82.00 89 GLN A O 1
ATOM 719 N N . TYR A 1 90 ? 1.283 -5.239 -10.742 1.00 89.38 90 TYR A N 1
ATOM 720 C CA . TYR A 1 90 ? 1.722 -4.249 -9.762 1.00 89.38 90 TYR A CA 1
ATOM 721 C C . TYR A 1 90 ? 1.580 -2.838 -10.339 1.00 89.38 90 TYR A C 1
ATOM 723 O O . TYR A 1 90 ? 2.064 -2.563 -11.437 1.00 89.38 90 TYR A O 1
ATOM 731 N N . ILE A 1 91 ? 0.922 -1.941 -9.599 1.00 90.75 91 ILE A N 1
ATOM 732 C CA . ILE A 1 91 ? 0.768 -0.529 -9.973 1.00 90.75 91 ILE A CA 1
ATOM 733 C C . ILE A 1 91 ? 1.672 0.312 -9.079 1.00 90.75 91 ILE A C 1
ATOM 735 O O . ILE A 1 91 ? 1.460 0.410 -7.869 1.00 90.75 91 ILE A O 1
ATOM 739 N N . TRP A 1 92 ? 2.655 0.968 -9.692 1.00 93.00 92 TRP A N 1
ATOM 740 C CA . TRP A 1 92 ? 3.548 1.891 -9.006 1.00 93.00 92 TRP A CA 1
ATOM 741 C C . TRP A 1 92 ? 3.194 3.341 -9.330 1.00 93.00 92 TRP A C 1
ATOM 743 O O . TRP A 1 92 ? 3.415 3.814 -10.443 1.00 93.00 92 TRP A O 1
ATOM 753 N N . ARG A 1 93 ? 2.670 4.066 -8.338 1.00 94.12 93 ARG A N 1
ATOM 754 C CA . ARG A 1 93 ? 2.421 5.506 -8.452 1.00 94.12 93 ARG A CA 1
ATOM 755 C C . ARG A 1 93 ? 3.648 6.299 -8.003 1.00 94.12 93 ARG A C 1
ATOM 757 O O . ARG A 1 93 ? 4.171 6.078 -6.910 1.00 94.12 93 ARG A O 1
ATOM 764 N N . ILE A 1 94 ? 4.084 7.247 -8.830 1.00 95.00 94 ILE A N 1
ATOM 765 C CA . ILE A 1 94 ? 5.175 8.174 -8.512 1.00 95.00 94 ILE A CA 1
ATOM 766 C C . ILE A 1 94 ? 4.574 9.550 -8.229 1.00 95.00 94 ILE A C 1
ATOM 768 O O . ILE A 1 94 ? 4.355 10.347 -9.135 1.00 95.00 94 ILE A O 1
ATOM 772 N N . ASP A 1 95 ? 4.325 9.822 -6.951 1.00 95.31 95 ASP A N 1
ATOM 773 C CA . ASP A 1 95 ? 3.858 11.135 -6.492 1.00 95.31 95 ASP A CA 1
ATOM 774 C C . ASP A 1 95 ? 4.986 12.180 -6.559 1.00 95.31 95 ASP A C 1
ATOM 776 O O . ASP A 1 95 ? 6.165 11.810 -6.569 1.00 95.31 95 ASP A O 1
ATOM 780 N N . ASN A 1 96 ? 4.645 13.471 -6.580 1.00 96.88 96 ASN A N 1
ATOM 781 C CA . ASN A 1 96 ? 5.601 14.590 -6.619 1.00 96.88 96 ASN A CA 1
ATOM 782 C C . ASN A 1 96 ? 6.594 14.493 -7.795 1.00 96.88 96 ASN A C 1
ATOM 784 O O . ASN A 1 96 ? 7.803 14.665 -7.626 1.00 96.88 96 ASN A O 1
ATOM 788 N N . TYR A 1 97 ? 6.091 14.189 -8.998 1.00 96.75 97 TYR A N 1
ATOM 789 C CA . TYR A 1 97 ? 6.926 13.931 -10.176 1.00 96.75 97 TYR A CA 1
ATOM 790 C C . TYR A 1 97 ? 7.928 15.055 -10.463 1.00 96.75 97 TYR A C 1
ATOM 792 O O . TYR A 1 97 ? 9.100 14.771 -10.681 1.00 96.75 97 TYR A O 1
ATOM 800 N N . HIS A 1 98 ? 7.490 16.320 -10.436 1.00 97.38 98 HIS A N 1
ATOM 801 C CA . HIS A 1 98 ? 8.352 17.454 -10.777 1.00 97.38 98 HIS A CA 1
ATOM 802 C C . HIS A 1 98 ? 9.577 17.546 -9.858 1.00 97.38 98 HIS A C 1
ATOM 804 O O . HIS A 1 98 ? 10.701 17.633 -10.339 1.00 97.38 98 HIS A O 1
ATOM 810 N N . GLU A 1 99 ? 9.366 17.450 -8.546 1.00 98.06 99 GLU A N 1
ATOM 811 C CA . GLU A 1 99 ? 10.436 17.448 -7.545 1.00 98.06 99 GLU A CA 1
ATOM 812 C C . GLU A 1 99 ? 11.412 16.292 -7.789 1.00 98.06 99 GLU A C 1
ATOM 814 O O . GLU A 1 99 ? 12.610 16.509 -7.963 1.00 98.06 99 GLU A O 1
ATOM 819 N N . LYS A 1 100 ? 10.896 15.063 -7.907 1.00 98.12 100 LYS A N 1
ATOM 820 C CA . LYS A 1 100 ? 11.722 13.869 -8.141 1.00 98.12 100 LYS A CA 1
ATOM 821 C C . LYS A 1 100 ? 12.472 13.924 -9.472 1.00 98.12 100 LYS A C 1
ATOM 823 O O . LYS A 1 100 ? 13.596 13.436 -9.564 1.00 98.12 100 LYS A O 1
ATOM 828 N N . PHE A 1 101 ? 11.874 14.522 -10.500 1.00 97.94 101 PHE A N 1
ATOM 829 C CA . PHE A 1 101 ? 12.529 14.750 -11.781 1.00 97.94 101 PHE A CA 1
ATOM 830 C C . PHE A 1 101 ? 13.689 15.740 -11.637 1.00 97.94 101 PHE A C 1
ATOM 832 O O . PHE A 1 101 ? 14.769 15.469 -12.155 1.00 97.94 101 PHE A O 1
ATOM 839 N N . GLN A 1 102 ? 13.517 16.838 -10.891 1.00 97.94 102 GLN A N 1
ATOM 840 C CA . GLN A 1 102 ? 14.609 17.780 -10.618 1.00 97.94 102 GLN A CA 1
ATOM 841 C C . GLN A 1 102 ? 15.747 17.130 -9.821 1.00 97.94 102 GLN A C 1
ATOM 843 O O . GLN A 1 102 ? 16.922 17.351 -10.124 1.00 97.94 102 GLN A O 1
ATOM 848 N N . GLU A 1 103 ? 15.433 16.274 -8.846 1.00 97.94 103 GLU A N 1
ATOM 849 C CA . GLU A 1 103 ? 16.455 15.505 -8.124 1.00 97.94 103 GLU A CA 1
ATOM 850 C C . GLU A 1 103 ? 17.213 14.531 -9.039 1.00 97.94 103 GLU A C 1
ATOM 852 O O . GLU A 1 103 ? 18.423 14.347 -8.876 1.00 97.94 103 GLU A O 1
ATOM 857 N N . ALA A 1 104 ? 16.529 13.922 -10.012 1.00 97.38 104 ALA A N 1
ATOM 858 C CA . ALA A 1 104 ? 17.157 13.047 -10.997 1.00 97.38 104 ALA A CA 1
ATOM 859 C C . ALA A 1 104 ? 18.012 13.834 -12.005 1.00 97.38 104 ALA A C 1
ATOM 861 O O . ALA A 1 104 ? 19.130 13.422 -12.315 1.00 97.38 104 ALA A O 1
ATOM 862 N N . HIS A 1 105 ? 17.523 14.988 -12.464 1.00 96.62 105 HIS A N 1
ATOM 863 C CA . HIS A 1 105 ? 18.216 15.898 -13.377 1.00 96.62 105 HIS A CA 1
ATOM 864 C C . HIS A 1 105 ? 19.514 16.445 -12.767 1.00 96.62 105 HIS A C 1
ATOM 866 O O . HIS A 1 105 ? 20.572 16.393 -13.390 1.00 96.62 105 HIS A O 1
ATOM 872 N N . THR A 1 106 ? 19.455 16.892 -11.510 1.00 97.19 106 THR A N 1
ATOM 873 C CA . THR A 1 106 ? 20.626 17.357 -10.741 1.00 97.19 106 THR A CA 1
ATOM 874 C C . THR A 1 106 ? 21.522 16.215 -10.254 1.00 97.19 106 THR A C 1
ATOM 876 O O . THR A 1 106 ? 22.526 16.456 -9.588 1.00 97.19 106 THR A O 1
ATOM 879 N N . ASN A 1 107 ? 21.174 14.964 -10.580 1.00 94.38 107 ASN A N 1
ATOM 880 C CA . ASN A 1 107 ? 21.894 13.752 -10.198 1.00 94.38 107 ASN A CA 1
ATOM 881 C C . ASN A 1 107 ? 22.016 13.546 -8.671 1.00 94.38 107 ASN A C 1
ATOM 883 O O . ASN A 1 107 ? 22.809 12.719 -8.226 1.00 94.38 107 ASN A O 1
ATOM 887 N N . LYS A 1 108 ? 21.208 14.257 -7.868 1.00 96.81 108 LYS A N 1
ATOM 888 C CA . LYS A 1 108 ? 21.095 14.090 -6.410 1.00 96.81 108 LYS A CA 1
ATOM 889 C C . LYS A 1 108 ? 20.444 12.752 -6.065 1.00 96.81 108 LYS A C 1
ATOM 891 O O . LYS A 1 108 ? 20.874 12.063 -5.144 1.00 96.81 108 LYS A O 1
ATOM 896 N N . LYS A 1 109 ? 19.399 12.387 -6.813 1.00 96.19 109 LYS A N 1
ATOM 897 C CA . LYS A 1 109 ? 18.671 11.122 -6.662 1.00 96.19 109 LYS A CA 1
ATOM 898 C C . LYS A 1 109 ? 18.264 10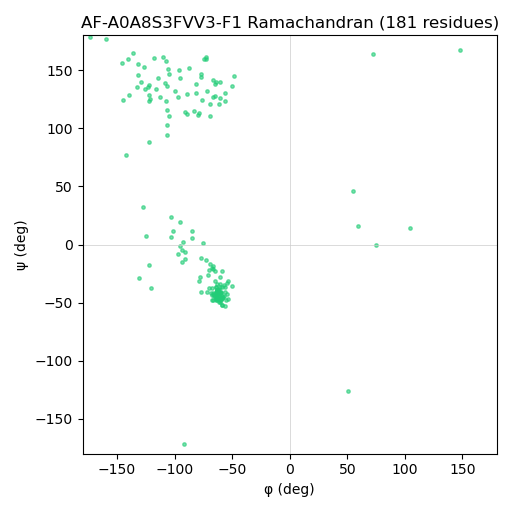.577 -8.039 1.00 96.19 109 LYS A C 1
ATOM 900 O O . LYS A 1 109 ? 17.112 10.715 -8.440 1.00 96.19 109 LYS A O 1
ATOM 905 N N . PRO A 1 110 ? 19.208 9.980 -8.788 1.00 95.56 110 PRO A N 1
ATOM 906 C CA . PRO A 1 110 ? 18.998 9.605 -10.190 1.00 95.56 110 PRO A CA 1
ATOM 907 C C . PRO A 1 110 ? 18.031 8.429 -10.385 1.00 95.56 110 PRO A C 1
ATOM 909 O O . PRO A 1 110 ? 17.386 8.343 -11.429 1.00 95.56 110 PRO A O 1
ATOM 912 N N . THR A 1 111 ? 17.902 7.550 -9.387 1.00 97.62 111 THR A N 1
ATOM 913 C CA . THR A 1 111 ? 17.085 6.333 -9.459 1.00 97.62 111 THR A CA 1
ATOM 914 C C . THR A 1 111 ? 16.094 6.281 -8.303 1.00 97.62 111 THR A C 1
ATOM 916 O O . THR A 1 111 ? 16.456 6.499 -7.143 1.00 97.62 111 THR A O 1
ATOM 919 N N . LEU A 1 112 ? 14.840 5.957 -8.610 1.00 97.75 112 LEU A N 1
ATOM 920 C CA . LEU A 1 112 ? 13.810 5.643 -7.623 1.00 97.75 112 LEU A CA 1
ATOM 921 C C . LEU A 1 112 ? 13.556 4.139 -7.617 1.00 97.75 112 LEU A C 1
ATOM 923 O O . LEU A 1 112 ? 13.679 3.488 -8.652 1.00 97.75 112 LEU A O 1
ATOM 927 N N . TYR A 1 113 ? 13.147 3.615 -6.466 1.00 96.31 113 TYR A N 1
ATOM 928 C CA . TYR A 1 113 ? 12.831 2.203 -6.282 1.00 96.31 113 TYR A CA 1
ATOM 929 C C . TYR A 1 113 ? 11.394 2.055 -5.799 1.00 96.31 113 TYR A C 1
ATOM 931 O O . TYR A 1 113 ? 10.949 2.813 -4.929 1.00 96.31 113 TYR A O 1
ATOM 939 N N . SER A 1 114 ? 10.673 1.084 -6.350 1.00 93.69 114 SER A N 1
ATOM 940 C CA . SER A 1 114 ? 9.361 0.716 -5.834 1.00 93.69 114 SER A CA 1
ATOM 941 C C . SER A 1 114 ? 9.496 -0.078 -4.530 1.00 93.69 114 SER A C 1
ATOM 943 O O . SER A 1 114 ? 10.532 -0.701 -4.270 1.00 93.69 114 SER A O 1
ATOM 945 N N . PRO A 1 115 ? 8.430 -0.142 -3.718 1.00 90.81 115 PRO A N 1
ATOM 946 C CA . PRO A 1 115 ? 8.228 -1.270 -2.823 1.00 90.81 115 PRO A CA 1
ATOM 947 C C . PRO A 1 115 ? 8.407 -2.598 -3.568 1.00 90.81 115 PRO A C 1
ATOM 949 O O . PRO A 1 115 ? 8.070 -2.718 -4.750 1.00 90.81 115 PRO A O 1
ATOM 952 N N . ARG A 1 116 ? 8.952 -3.591 -2.869 1.00 90.69 116 ARG A N 1
ATOM 953 C CA . ARG A 1 116 ? 9.114 -4.938 -3.418 1.00 90.69 116 ARG A CA 1
ATOM 954 C C . ARG A 1 116 ? 7.774 -5.663 -3.404 1.00 90.69 116 ARG A C 1
ATOM 956 O O . ARG A 1 116 ? 6.980 -5.443 -2.492 1.00 90.69 116 ARG A O 1
ATOM 963 N N . PHE A 1 117 ? 7.543 -6.518 -4.389 1.00 90.62 117 PHE A N 1
ATOM 964 C CA . PHE A 1 117 ? 6.297 -7.257 -4.556 1.00 90.62 117 PHE A CA 1
ATOM 965 C C . PHE A 1 117 ? 6.555 -8.686 -5.017 1.00 90.62 117 PHE A C 1
ATOM 967 O O . PHE A 1 117 ? 7.628 -9.007 -5.525 1.00 90.62 117 PHE A O 1
ATOM 974 N N . LEU A 1 118 ? 5.580 -9.562 -4.804 1.00 90.06 118 LEU A N 1
ATOM 975 C CA . LEU A 1 118 ? 5.664 -10.961 -5.191 1.00 90.06 118 LEU A CA 1
ATOM 976 C C . LEU A 1 118 ? 4.782 -11.214 -6.410 1.00 90.06 118 LEU A C 1
ATOM 978 O O . LEU A 1 118 ? 3.625 -10.802 -6.452 1.00 90.06 118 LEU A O 1
ATOM 982 N N . THR A 1 119 ? 5.313 -11.965 -7.372 1.00 90.50 119 THR A N 1
ATOM 983 C CA . THR A 1 119 ? 4.553 -12.393 -8.565 1.00 90.50 119 THR A CA 1
ATOM 984 C C . THR A 1 119 ? 3.325 -13.248 -8.227 1.00 90.50 119 THR A C 1
ATOM 986 O O . THR A 1 119 ? 2.343 -13.254 -8.965 1.00 90.50 119 THR A O 1
ATOM 989 N N . SER A 1 120 ? 3.366 -13.975 -7.110 1.00 88.38 120 SER A N 1
ATOM 990 C CA . SER A 1 120 ? 2.266 -14.765 -6.547 1.00 88.38 120 SER A CA 1
ATOM 991 C C . SER A 1 120 ? 2.536 -15.027 -5.058 1.00 88.38 120 SER A C 1
ATOM 993 O O . SER A 1 120 ? 3.593 -14.658 -4.552 1.00 88.38 120 SER A O 1
ATOM 995 N N . ARG A 1 121 ? 1.620 -15.685 -4.332 1.00 86.31 121 ARG A N 1
ATOM 996 C CA . ARG A 1 121 ? 1.765 -15.950 -2.882 1.00 86.31 121 ARG A CA 1
ATOM 997 C C . ARG A 1 121 ? 3.119 -16.575 -2.492 1.00 86.31 121 ARG A C 1
ATOM 999 O O . ARG A 1 121 ? 3.647 -16.236 -1.439 1.00 86.31 121 ARG A O 1
ATOM 1006 N N . HIS A 1 122 ? 3.673 -17.438 -3.344 1.00 90.06 122 HIS A N 1
ATOM 1007 C CA . HIS A 1 122 ? 4.973 -18.099 -3.157 1.00 90.06 122 HIS A CA 1
ATOM 1008 C C . HIS A 1 122 ? 5.884 -17.898 -4.384 1.00 90.06 122 HIS A C 1
ATOM 1010 O O . HIS A 1 122 ? 6.613 -18.801 -4.780 1.00 90.06 122 HIS A O 1
ATOM 1016 N N . GLY A 1 123 ? 5.751 -16.752 -5.060 1.00 91.31 123 GLY A N 1
ATOM 1017 C CA . GLY A 1 123 ? 6.429 -16.463 -6.324 1.00 91.31 123 GLY A CA 1
ATOM 1018 C C 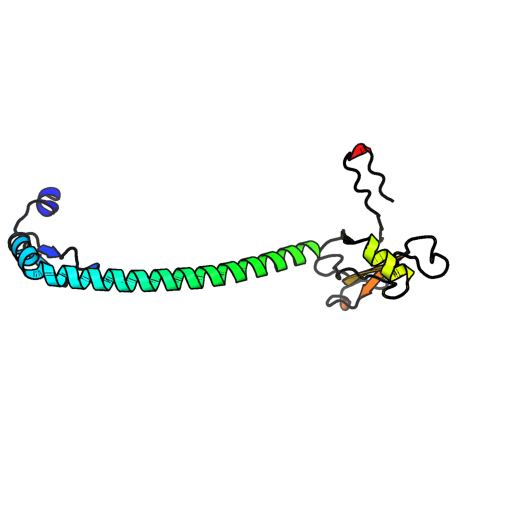. GLY A 1 123 ? 7.775 -15.755 -6.164 1.00 91.31 123 GLY A C 1
ATOM 1019 O O . GLY A 1 123 ? 8.268 -15.548 -5.058 1.00 91.31 123 GLY A O 1
ATOM 1020 N N . TYR A 1 124 ? 8.347 -15.327 -7.293 1.00 93.75 124 TYR A N 1
ATOM 1021 C CA . TYR A 1 124 ? 9.554 -14.495 -7.317 1.00 93.75 124 TYR A CA 1
ATOM 1022 C C . TYR A 1 124 ? 9.327 -13.174 -6.592 1.00 93.75 124 TYR A C 1
ATOM 1024 O O . TYR A 1 124 ? 8.278 -12.542 -6.778 1.00 93.75 124 TYR A O 1
ATOM 1032 N N . PHE A 1 125 ? 10.338 -12.742 -5.839 1.00 93.06 125 PHE A N 1
ATOM 1033 C CA . PHE A 1 125 ? 10.364 -11.453 -5.163 1.00 93.06 125 PHE A CA 1
ATOM 1034 C C . PHE A 1 125 ? 10.997 -10.398 -6.067 1.00 93.06 125 PHE A C 1
ATOM 1036 O O . PHE A 1 125 ? 12.171 -10.483 -6.416 1.00 93.06 125 PHE A O 1
ATOM 1043 N N . LEU A 1 126 ? 10.207 -9.415 -6.482 1.00 94.00 126 LEU A N 1
ATOM 1044 C CA . LEU A 1 126 ? 10.570 -8.433 -7.495 1.00 94.00 126 LEU A CA 1
ATOM 1045 C C . LEU A 1 126 ? 10.568 -7.013 -6.926 1.00 94.00 126 LEU A C 1
ATOM 1047 O O . LEU A 1 126 ? 9.952 -6.722 -5.902 1.00 94.00 126 LEU A O 1
ATOM 1051 N N . GLY A 1 127 ? 11.255 -6.112 -7.613 1.00 94.31 127 GLY A N 1
ATOM 1052 C CA . GLY A 1 127 ? 11.190 -4.670 -7.400 1.00 94.31 127 GLY A CA 1
ATOM 1053 C C . GLY A 1 127 ? 11.353 -3.938 -8.726 1.00 94.31 127 GLY A C 1
ATOM 1054 O O . GLY A 1 127 ? 11.922 -4.484 -9.669 1.00 94.31 127 GLY A O 1
ATOM 1055 N N . LEU A 1 128 ? 10.849 -2.712 -8.818 1.00 96.06 128 LEU A N 1
ATOM 1056 C CA . LEU A 1 128 ? 11.068 -1.842 -9.971 1.00 96.06 128 LEU A CA 1
ATOM 1057 C C . LEU A 1 128 ? 12.076 -0.755 -9.623 1.00 96.06 128 LEU A C 1
ATOM 1059 O O . LEU A 1 128 ? 12.095 -0.251 -8.496 1.00 96.06 128 LEU A O 1
ATOM 1063 N N . SER A 1 129 ? 12.868 -0.351 -10.610 1.00 97.31 129 SER A N 1
ATOM 1064 C CA . SER A 1 129 ? 13.675 0.860 -10.527 1.00 97.31 129 SER A CA 1
ATOM 1065 C C . SER A 1 129 ? 13.452 1.738 -11.750 1.00 97.31 129 SER A C 1
ATOM 1067 O O . SER A 1 129 ? 13.310 1.245 -12.866 1.00 97.31 129 SER A O 1
ATOM 1069 N N . ILE A 1 130 ? 13.381 3.050 -11.539 1.00 97.69 130 ILE A N 1
ATOM 1070 C CA . ILE A 1 130 ? 13.145 4.018 -12.612 1.00 97.69 130 ILE A CA 1
ATOM 1071 C C . ILE A 1 130 ? 14.132 5.174 -12.511 1.00 97.69 130 ILE A C 1
ATOM 1073 O O . ILE A 1 130 ? 14.355 5.733 -11.434 1.00 97.69 130 ILE A O 1
ATOM 1077 N N . CYS A 1 131 ? 14.694 5.552 -13.650 1.00 97.88 131 CYS A N 1
ATOM 1078 C CA . CYS A 1 131 ? 15.497 6.750 -13.823 1.00 97.88 131 CYS A CA 1
ATOM 1079 C C . CYS A 1 131 ? 14.658 7.758 -14.609 1.00 97.88 131 CYS A C 1
ATOM 1081 O O . CYS A 1 131 ? 14.485 7.624 -15.823 1.00 97.88 131 CYS A O 1
ATOM 1083 N N . LEU A 1 132 ? 14.113 8.759 -13.908 1.00 97.50 132 LEU A N 1
ATOM 1084 C CA . LEU A 1 132 ? 13.221 9.761 -14.508 1.00 97.50 132 LEU A CA 1
ATOM 1085 C C . LEU A 1 132 ? 13.934 10.631 -15.549 1.00 97.50 132 LEU A C 1
ATOM 1087 O O . LEU A 1 132 ? 13.322 11.043 -16.526 1.00 97.50 132 LEU A O 1
ATOM 1091 N N . PHE A 1 133 ? 15.233 10.871 -15.359 1.00 97.81 133 PHE A N 1
ATOM 1092 C CA . PHE A 1 133 ? 16.080 11.566 -16.329 1.00 97.81 133 PHE A CA 1
ATOM 1093 C C . PHE A 1 133 ? 16.846 10.594 -17.244 1.00 97.81 133 PHE A C 1
ATOM 1095 O O . PHE A 1 133 ? 17.848 10.969 -17.845 1.00 97.81 133 PHE A O 1
ATOM 1102 N N . GLY A 1 134 ? 16.395 9.342 -17.341 1.00 97.12 134 GLY A N 1
ATOM 1103 C CA . GLY A 1 134 ? 17.004 8.301 -18.165 1.00 97.12 134 GLY A CA 1
ATOM 1104 C C . GLY A 1 134 ? 18.329 7.769 -17.630 1.00 97.12 134 GLY A C 1
ATOM 1105 O O . GLY A 1 134 ? 18.974 8.370 -16.771 1.00 97.12 134 GLY A O 1
ATOM 1106 N N . ASP A 1 135 ? 18.735 6.621 -18.160 1.00 96.00 135 ASP A N 1
ATOM 1107 C CA . ASP A 1 135 ? 20.000 5.970 -17.832 1.00 96.00 135 ASP A CA 1
ATOM 1108 C C . ASP A 1 135 ? 20.832 5.661 -19.088 1.00 96.00 135 ASP A C 1
ATOM 1110 O O . ASP A 1 135 ? 20.309 5.506 -20.197 1.00 96.00 135 ASP A O 1
ATOM 1114 N N . GLY A 1 136 ? 22.156 5.613 -18.926 1.00 95.00 136 GLY A N 1
ATOM 1115 C CA . GLY A 1 136 ? 23.103 5.339 -20.007 1.00 95.00 136 GLY A CA 1
ATOM 1116 C C . GLY A 1 136 ? 22.883 6.217 -21.246 1.00 95.00 136 GLY A C 1
ATOM 1117 O O . GLY A 1 136 ? 22.838 7.444 -21.167 1.00 95.00 136 GLY A O 1
ATOM 1118 N N . LYS A 1 137 ? 22.723 5.583 -22.416 1.00 95.81 137 LYS A N 1
ATOM 1119 C CA . LYS A 1 137 ? 22.509 6.271 -23.707 1.00 95.81 137 LYS A CA 1
ATOM 1120 C C . LYS A 1 137 ? 21.171 7.021 -23.795 1.00 95.81 137 LYS A C 1
ATOM 1122 O O . LYS A 1 137 ? 21.017 7.873 -24.668 1.00 95.81 137 LYS A O 1
ATOM 1127 N N . ALA A 1 138 ? 20.213 6.694 -22.927 1.00 95.25 138 ALA A N 1
ATOM 1128 C CA . ALA A 1 138 ? 18.895 7.320 -22.878 1.00 95.25 138 ALA A CA 1
ATOM 1129 C C . ALA A 1 138 ? 18.838 8.529 -21.927 1.00 95.25 138 ALA A C 1
ATOM 1131 O O . ALA A 1 138 ? 17.823 9.234 -21.898 1.00 95.25 138 ALA A O 1
ATOM 1132 N N . LYS A 1 139 ? 19.915 8.788 -21.170 1.00 96.31 139 LYS A N 1
ATOM 1133 C CA . LYS A 1 139 ? 19.986 9.881 -20.198 1.00 96.31 139 LYS A CA 1
ATOM 1134 C C . LYS A 1 139 ? 19.687 11.232 -20.855 1.00 96.31 139 LYS A C 1
ATOM 1136 O O . LYS A 1 139 ? 20.222 11.567 -21.910 1.00 96.31 139 LYS A O 1
ATOM 1141 N N . GLY A 1 140 ? 18.793 11.987 -20.228 1.00 95.31 140 GLY A N 1
ATOM 1142 C CA . GLY A 1 140 ? 18.287 13.283 -20.667 1.00 95.31 140 GLY A CA 1
ATOM 1143 C C . GLY A 1 140 ? 17.292 13.259 -21.826 1.00 95.31 140 GLY A C 1
ATOM 1144 O O . GLY A 1 140 ? 16.831 14.324 -22.224 1.00 95.31 140 GLY A O 1
ATOM 1145 N N . LYS A 1 141 ? 16.950 12.082 -22.368 1.00 96.75 141 LYS A N 1
ATOM 1146 C CA . LYS A 1 141 ? 16.045 11.953 -23.526 1.00 96.75 141 LYS A CA 1
ATOM 1147 C C . LYS A 1 141 ? 14.796 11.133 -23.238 1.00 96.75 141 LYS A C 1
ATOM 1149 O O . LYS A 1 141 ? 13.729 11.462 -23.742 1.00 96.75 141 LYS A O 1
ATOM 1154 N N . TYR A 1 142 ? 14.927 10.074 -22.445 1.00 96.12 142 TYR A N 1
ATOM 1155 C CA . TYR A 1 142 ? 13.831 9.160 -22.134 1.00 96.12 142 TYR A CA 1
ATOM 1156 C C . TYR A 1 142 ? 13.816 8.817 -20.651 1.00 96.12 142 TYR A C 1
ATOM 1158 O O . TYR A 1 142 ? 14.809 8.993 -19.953 1.00 96.12 142 TYR A O 1
ATOM 1166 N N . VAL A 1 143 ? 12.699 8.264 -20.191 1.00 95.69 143 VAL A N 1
ATOM 1167 C CA . VAL A 1 143 ? 12.624 7.571 -18.905 1.00 95.69 143 VAL A CA 1
ATOM 1168 C C . VAL A 1 143 ? 13.150 6.149 -19.092 1.00 95.69 143 VAL A C 1
ATOM 1170 O O . VAL A 1 143 ? 12.841 5.496 -20.088 1.00 95.69 143 VAL A O 1
ATOM 1173 N N . SER A 1 144 ? 13.938 5.656 -18.141 1.00 96.94 144 SER A N 1
ATOM 1174 C CA . SER A 1 144 ? 14.411 4.266 -18.140 1.00 96.94 144 SER A CA 1
ATOM 1175 C C . SER A 1 144 ? 13.785 3.518 -16.971 1.00 96.94 144 SER A C 1
ATOM 1177 O O . SER A 1 144 ? 13.869 3.986 -15.839 1.00 96.94 144 SER A O 1
ATOM 1179 N N . LEU A 1 145 ? 13.147 2.380 -17.244 1.00 96.69 145 LEU A N 1
ATOM 1180 C CA . LEU A 1 145 ? 12.469 1.538 -16.259 1.00 96.69 145 LEU A CA 1
ATOM 1181 C C . LEU A 1 145 ? 13.060 0.131 -16.310 1.00 96.69 145 LEU A C 1
ATOM 1183 O O . LEU A 1 145 ? 13.254 -0.427 -17.389 1.00 96.69 145 LEU A O 1
ATOM 1187 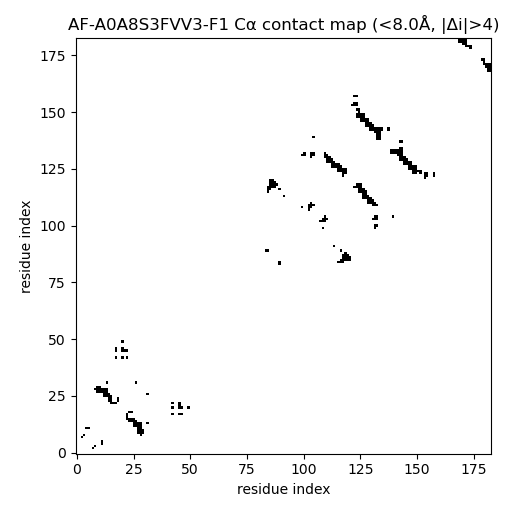N N . PHE A 1 146 ? 13.319 -0.440 -15.141 1.00 96.25 146 PHE A N 1
ATOM 1188 C CA . PHE A 1 146 ? 13.907 -1.760 -14.987 1.00 96.25 146 PHE A CA 1
ATOM 1189 C C . PHE A 1 146 ? 13.113 -2.581 -13.976 1.00 96.25 146 PHE A C 1
ATOM 1191 O O . PHE A 1 146 ? 12.468 -2.046 -13.070 1.00 96.25 146 PHE A O 1
ATOM 1198 N N . ILE A 1 147 ? 13.213 -3.900 -14.118 1.00 95.50 147 ILE A N 1
ATOM 1199 C CA . ILE A 1 147 ? 12.778 -4.859 -13.108 1.00 95.50 147 ILE A CA 1
ATOM 1200 C C . ILE A 1 147 ? 14.001 -5.503 -12.468 1.00 95.50 147 ILE A C 1
ATOM 1202 O O . ILE A 1 147 ? 14.975 -5.838 -13.141 1.00 95.50 147 ILE A O 1
ATOM 1206 N N . CYS A 1 148 ? 13.942 -5.668 -11.157 1.00 94.94 148 CYS A N 1
ATOM 1207 C CA . CYS A 1 148 ? 14.955 -6.324 -10.355 1.00 94.94 148 CYS A CA 1
ATOM 1208 C C . CYS A 1 148 ? 14.347 -7.576 -9.731 1.00 94.94 148 CYS A C 1
ATOM 1210 O O . CYS A 1 148 ? 13.251 -7.526 -9.174 1.00 94.94 148 CYS A O 1
ATOM 1212 N N . ILE A 1 149 ? 15.077 -8.687 -9.803 1.00 95.50 149 ILE A N 1
ATOM 1213 C CA . ILE A 1 149 ? 14.742 -9.916 -9.087 1.00 95.50 149 ILE A CA 1
ATOM 1214 C C . ILE A 1 149 ? 15.577 -9.931 -7.806 1.00 95.50 149 ILE A C 1
ATOM 1216 O O . ILE A 1 149 ? 16.794 -9.749 -7.842 1.00 95.50 149 ILE A O 1
ATOM 1220 N N . HIS A 1 150 ? 14.915 -10.098 -6.671 1.00 94.81 150 HIS A N 1
ATOM 1221 C CA . HIS A 1 150 ? 15.519 -10.177 -5.350 1.00 94.81 150 HIS A CA 1
ATOM 1222 C C . HIS A 1 150 ? 15.465 -11.612 -4.833 1.00 94.81 150 HIS A C 1
ATOM 1224 O O . HIS A 1 150 ? 14.608 -12.392 -5.238 1.00 94.81 150 HIS A O 1
ATOM 1230 N N . ARG A 1 151 ? 16.358 -11.931 -3.889 1.00 96.12 151 ARG A N 1
ATOM 1231 C CA . ARG A 1 151 ? 16.306 -13.196 -3.158 1.00 96.12 151 ARG A CA 1
ATOM 1232 C C . ARG A 1 151 ? 14.990 -13.284 -2.384 1.00 96.12 151 ARG A C 1
ATOM 1234 O O . ARG A 1 151 ? 14.719 -12.406 -1.562 1.00 96.12 151 ARG A O 1
ATOM 1241 N N . GLY A 1 152 ? 14.197 -14.307 -2.665 1.00 92.69 152 GLY A N 1
ATOM 1242 C CA . GLY A 1 152 ? 12.930 -14.600 -2.006 1.00 92.69 152 GLY A CA 1
ATOM 1243 C C . GLY A 1 152 ? 13.006 -15.848 -1.130 1.00 92.69 152 GLY A C 1
ATOM 1244 O O . GLY A 1 152 ? 13.869 -16.709 -1.299 1.00 92.69 152 GLY A O 1
ATOM 1245 N N . ASP A 1 153 ? 12.056 -15.974 -0.205 1.00 93.75 153 ASP A N 1
ATOM 1246 C CA . ASP A 1 153 ? 11.972 -17.130 0.701 1.00 93.75 153 ASP A CA 1
ATOM 1247 C C . ASP A 1 153 ? 11.639 -18.438 -0.038 1.00 93.75 153 ASP A C 1
ATOM 1249 O O . ASP A 1 153 ? 11.934 -19.530 0.445 1.00 93.75 153 ASP A O 1
ATOM 1253 N N . TYR A 1 154 ? 11.053 -18.329 -1.235 1.00 94.19 154 TYR A N 1
ATOM 1254 C CA . TYR A 1 154 ? 10.587 -19.456 -2.044 1.00 94.19 154 TYR A CA 1
ATOM 1255 C C . TYR A 1 154 ? 11.512 -19.788 -3.220 1.00 94.19 154 TYR A C 1
ATOM 1257 O O . TYR A 1 154 ? 11.170 -20.659 -4.012 1.00 94.19 154 TYR A O 1
ATOM 1265 N N . ASP A 1 155 ? 12.684 -19.150 -3.339 1.00 96.50 155 ASP A N 1
ATOM 1266 C CA . ASP A 1 155 ? 13.575 -19.291 -4.506 1.00 96.50 155 ASP A CA 1
ATOM 1267 C C . ASP A 1 155 ? 13.940 -20.747 -4.827 1.00 96.50 155 ASP A C 1
ATOM 1269 O O . ASP A 1 155 ? 14.071 -21.095 -5.999 1.00 96.50 155 ASP A O 1
ATOM 1273 N N . ALA A 1 156 ? 14.054 -21.605 -3.806 1.00 97.00 156 ALA A N 1
ATOM 1274 C CA . ALA A 1 156 ? 14.355 -23.031 -3.956 1.00 97.00 156 ALA A CA 1
ATOM 1275 C C . ALA A 1 156 ? 13.232 -23.840 -4.636 1.00 97.00 156 ALA A C 1
ATOM 1277 O O . ALA A 1 156 ? 13.480 -24.936 -5.130 1.00 97.00 156 ALA A O 1
ATOM 1278 N N . LEU A 1 157 ? 12.004 -23.317 -4.645 1.00 95.94 157 LEU A N 1
ATOM 1279 C CA . LEU A 1 157 ? 10.830 -23.940 -5.264 1.00 95.94 157 LEU A CA 1
ATOM 1280 C C . LEU A 1 157 ? 10.549 -23.389 -6.670 1.00 95.94 157 LEU A C 1
ATOM 1282 O O . LEU A 1 157 ? 9.669 -23.894 -7.365 1.00 95.94 157 LEU A O 1
ATOM 1286 N N . LEU A 1 158 ? 11.257 -22.334 -7.077 1.00 96.00 158 LEU A N 1
ATOM 1287 C CA . LEU A 1 158 ? 11.012 -21.611 -8.318 1.00 96.00 158 LEU A CA 1
ATOM 1288 C C . LEU A 1 158 ? 11.935 -22.094 -9.438 1.00 96.00 158 LEU A C 1
ATOM 1290 O O . LEU A 1 158 ? 13.058 -22.542 -9.214 1.00 96.00 158 LEU A O 1
ATOM 1294 N N . SER A 1 159 ? 11.450 -21.998 -10.674 1.00 96.25 159 SER A N 1
ATOM 1295 C CA . SER A 1 159 ? 12.225 -22.372 -11.855 1.00 96.25 159 SER A CA 1
ATOM 1296 C C . SER A 1 159 ? 13.263 -21.306 -12.193 1.00 96.25 159 SER A C 1
ATOM 1298 O O . SER A 1 159 ? 12.930 -20.154 -12.448 1.00 96.25 159 SER A O 1
ATOM 1300 N N . TRP A 1 160 ? 14.527 -21.700 -12.282 1.00 96.56 160 TRP A N 1
ATOM 1301 C CA . TRP A 1 160 ? 15.595 -20.798 -12.702 1.00 96.56 160 TRP A CA 1
ATOM 1302 C C . TRP A 1 160 ? 16.194 -21.235 -14.045 1.00 96.56 160 TRP A C 1
ATOM 1304 O O . TRP A 1 160 ? 16.323 -22.438 -14.280 1.00 96.56 160 TRP A O 1
ATOM 1314 N N . PRO A 1 161 ? 16.580 -20.284 -14.921 1.00 96.31 161 PRO A N 1
ATOM 1315 C CA . PRO A 1 161 ? 16.477 -18.828 -14.754 1.00 96.31 161 PRO A CA 1
ATOM 1316 C C . PRO A 1 161 ? 15.032 -18.302 -14.869 1.00 96.31 161 PRO A C 1
ATOM 1318 O O . PRO A 1 161 ? 14.161 -18.966 -15.428 1.00 96.31 161 PRO A O 1
ATOM 1321 N N . PHE A 1 162 ? 14.786 -17.088 -14.359 1.00 95.12 162 PHE A N 1
ATOM 1322 C CA . PHE A 1 162 ? 13.483 -16.423 -14.467 1.00 95.12 162 PHE A CA 1
ATOM 1323 C C . PHE A 1 162 ? 13.047 -16.295 -15.934 1.00 95.12 162 PHE A C 1
ATOM 1325 O O . PHE A 1 162 ? 13.751 -15.703 -16.750 1.00 95.12 162 PHE A O 1
ATOM 1332 N N . SER A 1 163 ? 11.870 -16.834 -16.252 1.00 92.81 163 SER A N 1
ATOM 1333 C CA . SER A 1 163 ? 11.369 -16.979 -17.628 1.00 92.81 163 SER A CA 1
ATOM 1334 C C . SER A 1 163 ? 9.991 -16.353 -17.868 1.00 92.81 163 SER A C 1
ATOM 1336 O O . SER A 1 163 ? 9.400 -16.535 -18.932 1.00 92.81 163 SER A O 1
ATOM 1338 N N . HIS A 1 164 ? 9.444 -15.628 -16.889 1.00 91.19 164 HIS A N 1
ATOM 1339 C CA . HIS A 1 164 ? 8.105 -15.055 -17.017 1.00 91.19 164 HIS A CA 1
ATOM 1340 C C . HIS A 1 164 ? 8.123 -13.811 -17.909 1.00 91.19 164 HIS A C 1
ATOM 1342 O O . HIS A 1 164 ? 9.049 -12.999 -17.866 1.00 91.19 164 HIS A O 1
ATOM 1348 N N . ARG A 1 165 ? 7.056 -13.629 -18.696 1.00 93.12 165 ARG A N 1
ATOM 1349 C CA . ARG A 1 165 ? 6.871 -12.417 -19.497 1.00 93.12 165 ARG A CA 1
ATOM 1350 C C . ARG A 1 165 ? 6.581 -11.231 -18.579 1.00 93.12 165 ARG A C 1
ATOM 1352 O O . ARG A 1 165 ? 5.574 -11.220 -17.878 1.00 93.12 165 ARG A O 1
ATOM 1359 N N . VAL A 1 166 ? 7.425 -10.208 -18.653 1.00 92.56 166 VAL A N 1
ATOM 1360 C CA . VAL A 1 166 ? 7.214 -8.920 -17.981 1.00 92.56 166 VAL A CA 1
ATOM 1361 C C . VAL A 1 166 ? 6.669 -7.925 -18.999 1.00 92.56 166 VAL A C 1
ATOM 1363 O O . VAL A 1 166 ? 7.195 -7.814 -20.104 1.00 92.56 166 VAL A O 1
ATOM 1366 N N . THR A 1 167 ? 5.601 -7.216 -18.639 1.00 94.06 167 THR A N 1
ATOM 1367 C CA . THR A 1 167 ? 5.035 -6.132 -19.452 1.00 94.06 167 THR A CA 1
ATOM 1368 C C . THR A 1 167 ? 5.039 -4.860 -18.623 1.00 94.06 167 THR A C 1
ATOM 1370 O O . THR A 1 167 ? 4.494 -4.841 -17.522 1.00 94.06 167 THR A O 1
ATOM 1373 N N . PHE A 1 168 ? 5.678 -3.817 -19.144 1.00 94.50 168 PHE A N 1
ATOM 1374 C CA . PHE A 1 168 ? 5.617 -2.482 -18.566 1.00 94.50 168 PHE A CA 1
ATOM 1375 C C . PHE A 1 168 ? 4.541 -1.676 -19.273 1.00 94.50 168 PHE A C 1
ATOM 1377 O O . PHE A 1 168 ? 4.354 -1.815 -20.480 1.00 94.50 168 PHE A O 1
ATOM 1384 N N . THR A 1 169 ? 3.846 -0.842 -18.510 1.00 94.06 169 THR A N 1
ATOM 1385 C CA . THR A 1 169 ? 2.833 0.061 -19.047 1.00 94.06 169 THR A CA 1
ATOM 1386 C C . THR A 1 169 ? 2.863 1.357 -18.255 1.00 94.06 169 THR A C 1
ATOM 1388 O O . THR A 1 169 ? 2.736 1.346 -17.028 1.00 94.06 169 THR A O 1
ATOM 1391 N N . LEU A 1 170 ? 3.032 2.475 -18.948 1.00 93.88 170 LEU A N 1
ATOM 1392 C CA . LEU A 1 170 ? 2.854 3.808 -18.403 1.00 93.88 170 LEU A CA 1
ATOM 1393 C C . LEU A 1 170 ? 1.393 4.216 -18.595 1.00 93.88 170 LEU A C 1
ATOM 1395 O O . LEU A 1 170 ? 0.902 4.399 -19.711 1.00 93.88 170 LEU A O 1
ATOM 1399 N N . LEU A 1 171 ? 0.682 4.340 -17.479 1.00 94.31 171 LEU A N 1
ATOM 1400 C CA . LEU A 1 171 ? -0.748 4.610 -17.486 1.00 94.31 171 LEU A CA 1
ATOM 1401 C C . LEU A 1 171 ? -1.030 6.095 -17.738 1.00 94.31 171 LEU A C 1
ATOM 1403 O O . LEU A 1 171 ? -0.781 6.934 -16.874 1.00 94.31 171 LEU A O 1
ATOM 1407 N N . ASP A 1 172 ? -1.599 6.398 -18.903 1.00 94.56 172 ASP A N 1
ATOM 1408 C CA . ASP A 1 172 ? -2.299 7.662 -19.154 1.00 94.56 172 ASP A CA 1
ATOM 1409 C C . ASP A 1 172 ? -3.500 7.846 -18.204 1.00 94.56 172 ASP A C 1
ATOM 1411 O O . ASP A 1 172 ? -4.370 6.975 -18.095 1.00 94.56 172 ASP A O 1
ATOM 1415 N N . GLN A 1 173 ? -3.520 8.987 -17.513 1.00 94.00 173 GLN A N 1
ATOM 1416 C CA . GLN A 1 173 ? -4.506 9.368 -16.500 1.00 94.00 173 GLN A CA 1
ATOM 1417 C C . GLN A 1 173 ? -5.535 10.381 -17.027 1.00 94.00 173 GLN A C 1
ATOM 1419 O O . GLN A 1 173 ? -6.130 11.106 -16.234 1.00 94.00 173 GLN A O 1
ATOM 1424 N N . ASN A 1 174 ? -5.761 10.442 -18.345 1.00 94.88 174 ASN A N 1
ATOM 1425 C CA . ASN A 1 174 ? -6.834 11.250 -18.928 1.00 94.88 174 ASN A CA 1
ATOM 1426 C C . ASN A 1 174 ? -8.188 10.977 -18.236 1.00 94.88 174 ASN A C 1
ATOM 1428 O O . ASN A 1 174 ? -8.535 9.823 -17.956 1.00 94.88 174 ASN A O 1
ATOM 1432 N N . GLU A 1 175 ? -8.949 12.031 -17.937 1.00 94.94 175 GLU A N 1
ATOM 1433 C CA . GLU A 1 175 ? -10.251 11.919 -17.270 1.00 94.94 175 GLU A CA 1
ATOM 1434 C C . GLU A 1 175 ? -11.250 11.135 -18.12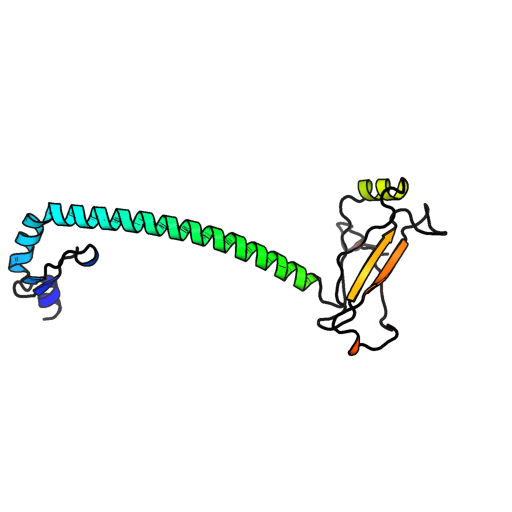8 1.00 94.94 175 GLU A C 1
ATOM 1436 O O . GLU A 1 175 ? -11.934 10.247 -17.614 1.00 94.94 175 GLU A O 1
ATOM 1441 N N . ASP A 1 176 ? -11.266 11.385 -19.442 1.00 94.44 176 ASP A N 1
ATOM 1442 C CA . ASP A 1 176 ? -12.054 10.597 -20.385 1.00 94.44 176 ASP A CA 1
ATOM 1443 C C . ASP A 1 176 ? -11.335 9.282 -20.695 1.00 94.44 176 ASP A C 1
ATOM 1445 O O . ASP A 1 176 ? -10.278 9.241 -21.333 1.00 94.44 176 ASP A O 1
ATOM 1449 N N . VAL A 1 177 ? -11.944 8.184 -20.252 1.00 92.00 177 VAL A N 1
ATOM 1450 C CA . VAL A 1 177 ? -11.427 6.822 -20.414 1.00 92.00 177 VAL A CA 1
ATOM 1451 C C . VAL A 1 177 ? -11.193 6.476 -21.884 1.00 92.00 177 VAL A C 1
ATOM 1453 O O . VAL A 1 177 ? -10.218 5.791 -22.187 1.00 92.00 177 VAL A O 1
ATOM 1456 N N . ASN A 1 178 ? -12.027 6.978 -22.799 1.00 94.69 178 ASN A N 1
ATOM 1457 C CA . ASN A 1 178 ? -11.917 6.669 -24.228 1.00 94.69 178 ASN A CA 1
ATOM 1458 C C . ASN A 1 178 ? -10.688 7.315 -24.878 1.00 94.69 178 ASN A C 1
ATOM 1460 O O . ASN A 1 178 ? -10.212 6.846 -25.911 1.00 94.69 178 ASN A O 1
ATOM 1464 N N . ASN A 1 179 ? -10.159 8.377 -24.265 1.00 94.12 179 ASN A N 1
ATOM 1465 C CA . ASN A 1 179 ? -9.000 9.106 -24.767 1.00 94.12 179 ASN A CA 1
ATOM 1466 C C . ASN A 1 179 ? -7.677 8.620 -24.171 1.00 94.12 179 ASN A C 1
ATOM 1468 O O . ASN A 1 179 ? -6.622 9.097 -24.593 1.00 94.12 179 ASN A O 1
ATOM 1472 N N . ARG A 1 180 ? -7.707 7.684 -23.214 1.00 94.44 180 ARG A N 1
ATOM 1473 C CA . ARG A 1 180 ? -6.493 7.168 -22.577 1.00 94.44 180 ARG A CA 1
ATOM 1474 C C . ARG A 1 180 ? -5.642 6.392 -23.573 1.00 94.44 180 ARG A C 1
ATOM 1476 O O . ARG A 1 180 ? -6.100 5.431 -24.188 1.00 94.44 180 ARG A O 1
ATOM 1483 N N . ARG A 1 181 ? -4.369 6.768 -23.681 1.00 93.69 181 ARG A N 1
ATOM 1484 C CA . ARG A 1 181 ? -3.364 6.074 -24.495 1.00 93.69 181 ARG A CA 1
ATOM 1485 C C . ARG A 1 181 ? -2.195 5.643 -23.625 1.00 93.69 181 ARG A C 1
ATOM 1487 O O . ARG A 1 181 ? -1.220 6.369 -23.462 1.00 93.69 181 ARG A O 1
ATOM 1494 N N . HIS A 1 182 ? -2.319 4.455 -23.046 1.00 90.94 182 HIS A N 1
ATOM 1495 C CA . HIS A 1 182 ? -1.234 3.845 -22.285 1.00 90.94 182 HIS A CA 1
ATOM 1496 C C . HIS A 1 182 ? -0.035 3.549 -23.199 1.00 90.94 182 HIS A C 1
ATOM 1498 O O . HIS A 1 182 ? -0.223 3.121 -24.340 1.00 90.94 182 HIS A O 1
ATOM 1504 N N . LEU A 1 183 ? 1.174 3.798 -22.692 1.00 84.25 183 LEU A N 1
ATOM 1505 C CA . LEU A 1 183 ? 2.441 3.545 -23.389 1.00 84.25 183 LEU A CA 1
ATOM 1506 C C . LEU A 1 183 ? 3.124 2.287 -22.860 1.00 84.25 183 LEU A C 1
ATOM 1508 O O . LEU A 1 183 ? 3.025 2.045 -21.636 1.00 84.25 183 LEU A O 1
#

Radius of gyration: 36.04 Å; Cα contacts (8 Å, |Δi|>4): 185; chains: 1; bounding box: 76×42×82 Å

InterPro domains:
  IPR002083 MATH/TRAF domain [PS50144] (87-183)
  IPR008974 TRAF-like [G3DSA:2.60.210.10] (45-183)
  IPR049342 TRAF1-6, MATH domain [PF21355] (111-179)

Foldseek 3Di:
DVCCLVPPFQQRWDADPCVVLPGGDIGGNVCVVVCCVVCVVVSVVSVVVVVVVVVVVVVVVVVVVVVVVVVVVVVVVVVVVQVQQAAQDHDDDDPPLVVVLVCLVVVVDQKDKDPWHAHHPLHWIKIKMKGSQDDDPCGNPDIDIDMDTDDDPNVVVDDPPDDDDDDDWDWAPDPPPVPTDID

Mean predicted aligned error: 11.03 Å

pLDDT: mean 91.7, std 7.47, range [65.19, 98.12]